Protein AF-A0A357N8X1-F1 (afdb_monomer)

Solvent-accessible surface area (backbone atoms only — not comparable to full-atom values): 15605 Å² total; per-residue (Å²): 108,71,66,58,54,50,53,52,51,52,49,53,53,42,61,72,31,72,67,38,50,55,48,50,53,52,51,50,53,50,50,50,51,50,50,52,50,51,51,50,52,54,53,52,53,48,52,56,53,44,34,49,42,60,16,11,20,14,35,25,31,25,38,79,82,61,52,71,33,72,28,70,57,27,82,39,66,67,55,9,43,36,54,10,45,69,71,43,74,68,40,24,39,65,37,33,41,34,16,39,29,12,40,10,45,9,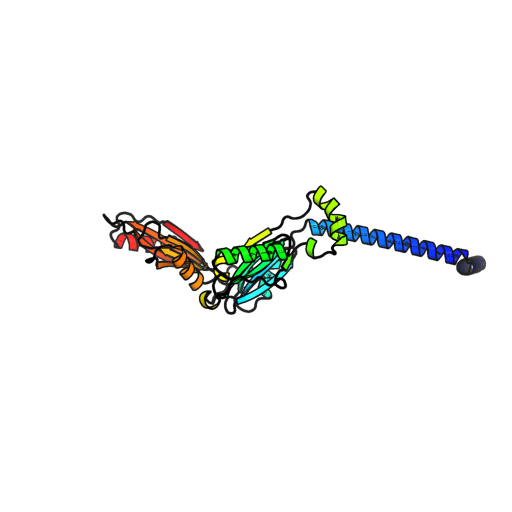38,30,81,74,55,14,40,27,73,17,54,25,93,36,54,67,47,1,24,51,39,1,26,52,56,30,40,74,73,74,39,66,50,49,44,60,75,89,63,33,46,65,22,24,48,86,72,77,52,59,68,70,65,48,55,68,44,45,63,62,38,63,77,64,73,48,60,43,72,66,42,79,48,68,36,87,39,27,67,68,47,42,44,32,28,68,92,67,31,46,65,42,92,48,56,55,83,81,78,64,88,38,95,33,34,33,32,50,13,38,12,32,9,39,23,43,50,90,77,18,52,24,75,27,52,14,58,17,63,59,30,3,38,54,49,6,27,64,62,7,74,43,96,70,31,37,68,61,45,72,47,35,72,69,24,10,38,14,30,22,58,26,54,43,91,94,43,86,50,33,49,74,33,46,17,73,30,75,40,61,69,59,2,38,51,47,7,43,49,54,32,53,75,69,66,42,85,52,69,48,72,78,43,76,53,69,75

Nearest PDB structures (foldseek):
  8bsi-assembly1_LT  TM=4.098E-01  e=1.277E-01  Giardia duodenalis
  8v87-assembly1_S  TM=3.970E-01  e=1.353E-01  Saccharomyces cerevisiae BY4741
  7oyb-assembly1_S1  TM=4.013E-01  e=5.446E-01  Danio rerio
  6uz7-assembly1_AS  TM=3.859E-01  e=5.446E-01  Kluyveromyces lactis
  9cai-assembly1_CS  TM=3.450E-01  e=6.115E-01  Caenorhabditis elegans

Radius of gyration: 31.4 Å; Cα contacts (8 Å, |Δi|>4): 699; chains: 1; bounding box: 66×48×115 Å

pLDDT: mean 84.1, std 12.81, range [47.03, 97.44]

Structure (mmCIF, N/CA/C/O backbone):
data_AF-A0A357N8X1-F1
#
_entry.id   AF-A0A357N8X1-F1
#
loop_
_atom_site.group_PDB
_atom_site.id
_atom_site.type_symbol
_atom_site.label_atom_id
_atom_site.label_alt_id
_atom_site.label_comp_id
_atom_site.label_asym_id
_atom_site.label_entity_id
_atom_site.label_seq_id
_atom_site.pdbx_PDB_ins_code
_atom_site.Cartn_x
_atom_site.Cartn_y
_atom_site.Cartn_z
_atom_site.occupancy
_atom_site.B_iso_or_equiv
_atom_site.auth_seq_id
_atom_site.auth_comp_id
_atom_site.auth_asym_id
_atom_site.auth_atom_id
_atom_site.pdbx_PDB_model_num
ATOM 1 N N . MET A 1 1 ? 30.046 27.691 -71.589 1.00 57.91 1 MET A N 1
ATOM 2 C CA . MET A 1 1 ? 29.809 26.503 -72.446 1.00 57.91 1 MET A CA 1
ATOM 3 C C . MET A 1 1 ? 31.046 25.619 -72.613 1.00 57.91 1 MET A C 1
ATOM 5 O O . MET A 1 1 ? 30.981 24.488 -72.160 1.00 57.91 1 MET A O 1
ATOM 9 N N . GLN A 1 2 ? 32.167 26.064 -73.207 1.00 61.16 2 GLN A N 1
ATOM 10 C CA . GLN A 1 2 ? 33.353 25.186 -73.366 1.00 61.16 2 GLN A CA 1
ATOM 11 C C . GLN A 1 2 ? 34.081 24.863 -72.046 1.00 61.16 2 GLN A C 1
ATOM 13 O O . GLN A 1 2 ? 34.456 23.713 -71.835 1.00 61.16 2 GLN A O 1
ATOM 18 N N . GLN A 1 3 ? 34.222 25.835 -71.137 1.00 60.28 3 GLN A N 1
ATOM 19 C CA . GLN A 1 3 ? 34.801 25.602 -69.803 1.00 60.28 3 GLN A CA 1
ATOM 20 C C . GLN A 1 3 ? 33.921 24.696 -68.933 1.00 60.28 3 GLN A C 1
ATOM 22 O O . GLN A 1 3 ? 34.437 23.813 -68.257 1.00 60.28 3 GLN A O 1
ATOM 27 N N . ASP A 1 4 ? 32.596 24.848 -69.002 1.00 60.69 4 ASP A N 1
ATOM 28 C CA . ASP A 1 4 ? 31.664 23.997 -68.250 1.00 60.69 4 ASP A CA 1
ATOM 29 C C . ASP A 1 4 ? 31.721 22.547 -68.737 1.00 60.69 4 ASP A C 1
ATOM 31 O O . ASP A 1 4 ? 31.786 21.623 -67.932 1.00 60.69 4 ASP A O 1
ATOM 35 N N . ALA A 1 5 ? 31.781 22.340 -70.057 1.00 66.75 5 ALA A N 1
ATOM 36 C CA . ALA A 1 5 ? 31.920 21.012 -70.642 1.00 66.75 5 ALA A CA 1
ATOM 37 C C . ALA A 1 5 ? 33.250 20.344 -70.250 1.00 66.75 5 ALA A C 1
ATOM 39 O O . ALA A 1 5 ? 33.265 19.154 -69.947 1.00 66.75 5 ALA A O 1
ATOM 40 N N . GLN A 1 6 ? 34.353 21.098 -70.199 1.00 71.38 6 GLN A N 1
ATOM 41 C CA . GLN A 1 6 ? 35.644 20.588 -69.724 1.00 71.38 6 GLN A CA 1
ATOM 42 C C . GLN A 1 6 ? 35.625 20.259 -68.228 1.00 71.38 6 GLN A C 1
ATOM 44 O O . GLN A 1 6 ? 36.123 19.208 -67.836 1.00 71.38 6 GLN A O 1
ATOM 49 N N . ASN A 1 7 ? 35.004 21.098 -67.398 1.00 67.81 7 ASN A N 1
ATOM 50 C CA . ASN A 1 7 ? 34.890 20.854 -65.959 1.00 67.81 7 ASN A CA 1
ATOM 51 C C . ASN A 1 7 ? 34.046 19.609 -65.653 1.00 67.81 7 ASN A C 1
ATOM 53 O O . ASN A 1 7 ? 34.427 18.804 -64.806 1.00 67.81 7 ASN A O 1
ATOM 57 N N . VAL A 1 8 ? 32.945 19.407 -66.384 1.00 68.44 8 VAL A N 1
ATOM 58 C CA . VAL A 1 8 ? 32.114 18.199 -66.267 1.00 68.44 8 VAL A CA 1
ATOM 59 C C . VAL A 1 8 ? 32.890 16.959 -66.710 1.00 68.44 8 VAL A C 1
ATOM 61 O O . VAL A 1 8 ? 32.870 15.948 -66.013 1.00 68.44 8 VAL A O 1
ATOM 64 N N . ASN A 1 9 ? 33.627 17.030 -67.821 1.00 72.94 9 ASN A N 1
ATOM 65 C CA . ASN A 1 9 ? 34.395 15.886 -68.317 1.00 72.94 9 ASN A CA 1
ATOM 66 C C . ASN A 1 9 ? 35.552 15.512 -67.369 1.00 72.94 9 ASN A C 1
ATOM 68 O O . ASN A 1 9 ? 35.777 14.334 -67.100 1.00 72.94 9 ASN A O 1
ATOM 72 N N . ASN A 1 10 ? 36.223 16.511 -66.785 1.00 72.69 10 ASN A N 1
ATOM 73 C CA . ASN A 1 10 ? 37.262 16.309 -65.772 1.00 72.69 10 ASN A CA 1
ATOM 74 C C . ASN A 1 10 ? 36.699 15.688 -64.485 1.00 72.69 10 ASN A C 1
ATOM 76 O O . ASN A 1 10 ? 37.334 14.816 -63.897 1.00 72.69 10 ASN A O 1
ATOM 80 N N . TYR A 1 11 ? 35.499 16.094 -64.060 1.00 64.19 11 TYR A N 1
ATOM 81 C CA . TYR A 1 11 ? 34.831 15.517 -62.893 1.00 64.19 11 TYR A CA 1
ATOM 82 C C . TYR A 1 11 ? 34.428 14.052 -63.121 1.00 64.19 11 TYR A C 1
ATOM 84 O O . TYR A 1 11 ? 34.661 13.206 -62.258 1.00 64.19 11 TYR A O 1
ATOM 92 N N . VAL A 1 12 ? 33.889 13.728 -64.302 1.00 68.00 12 VAL A N 1
ATOM 93 C CA . VAL A 1 12 ? 33.527 12.350 -64.678 1.00 68.00 12 VAL A CA 1
ATOM 94 C C . VAL A 1 12 ? 34.768 11.458 -64.777 1.00 68.00 12 VAL A C 1
ATOM 96 O O . VAL A 1 12 ? 34.762 10.344 -64.257 1.00 68.00 12 VAL A O 1
ATOM 99 N N . GLN A 1 13 ? 35.858 11.948 -65.378 1.00 70.12 13 GLN A N 1
ATOM 100 C CA . GLN A 1 13 ? 37.125 11.210 -65.425 1.00 70.12 13 GLN A CA 1
ATOM 101 C C . GLN A 1 13 ? 37.745 11.021 -64.040 1.00 70.12 13 GLN A C 1
ATOM 103 O O . GLN A 1 13 ? 38.283 9.952 -63.755 1.00 70.12 13 GLN A O 1
ATOM 108 N N . TRP A 1 14 ? 37.644 12.025 -63.166 1.00 69.06 14 TRP A N 1
ATOM 109 C CA . TRP A 1 14 ? 38.082 11.891 -61.784 1.00 69.06 14 TRP A CA 1
ATOM 110 C C . TRP A 1 14 ? 37.278 10.805 -61.068 1.00 69.06 14 TRP A C 1
ATOM 112 O O . TRP A 1 14 ? 37.895 9.881 -60.552 1.00 69.06 14 TRP A O 1
ATOM 122 N N . GLN A 1 15 ? 35.940 10.821 -61.127 1.00 60.25 15 GLN A N 1
ATOM 123 C CA . GLN A 1 15 ? 35.089 9.791 -60.508 1.00 60.25 15 GLN A CA 1
ATOM 124 C C . GLN A 1 15 ? 35.379 8.365 -61.006 1.00 60.25 15 GLN A C 1
ATOM 126 O O . GLN A 1 15 ? 35.284 7.417 -60.232 1.00 60.25 15 GLN A O 1
ATOM 131 N N . GLN A 1 16 ? 35.743 8.205 -62.282 1.00 64.56 16 GLN A N 1
ATOM 132 C CA . GLN A 1 16 ? 36.104 6.909 -62.872 1.00 64.56 16 GLN A CA 1
ATOM 133 C C . GLN A 1 16 ? 37.547 6.472 -62.566 1.00 64.56 16 GLN A C 1
ATOM 135 O O . GLN A 1 16 ? 37.928 5.340 -62.871 1.00 64.56 16 GLN A O 1
ATOM 140 N N . SER A 1 17 ? 38.368 7.344 -61.974 1.00 67.00 17 SER A N 1
ATOM 141 C CA . SER A 1 17 ? 39.743 7.016 -61.600 1.00 67.00 17 SER A CA 1
ATOM 142 C C . SER A 1 17 ? 39.791 6.140 -60.342 1.00 67.00 17 SER A C 1
ATOM 144 O O . SER A 1 17 ? 39.007 6.311 -59.406 1.00 67.00 17 SER A O 1
ATOM 146 N N . GLN A 1 18 ? 40.774 5.232 -60.268 1.00 57.94 18 GLN A N 1
ATOM 147 C CA . GLN A 1 18 ? 41.005 4.424 -59.061 1.00 57.94 18 GLN A CA 1
ATOM 148 C C . GLN A 1 18 ? 41.228 5.296 -57.813 1.00 57.94 18 GLN A C 1
ATOM 150 O O . GLN A 1 18 ? 40.794 4.919 -56.728 1.00 57.94 18 GLN A O 1
ATOM 155 N N . GLN A 1 19 ? 41.822 6.485 -57.975 1.00 60.41 19 GLN A N 1
ATOM 156 C CA . GLN A 1 19 ? 42.058 7.434 -56.885 1.00 60.41 19 GLN A CA 1
ATOM 157 C C . GLN A 1 19 ? 40.758 7.983 -56.286 1.00 60.41 19 GLN A C 1
ATOM 159 O O . GLN A 1 19 ? 40.657 8.068 -55.064 1.00 60.41 19 GLN A O 1
ATOM 164 N N . ALA A 1 20 ? 39.751 8.306 -57.106 1.00 55.53 20 ALA A N 1
ATOM 165 C CA . ALA A 1 20 ? 38.454 8.742 -56.592 1.00 55.53 20 ALA A CA 1
ATOM 166 C C . ALA A 1 20 ? 37.700 7.602 -55.913 1.00 55.53 20 ALA A C 1
ATOM 168 O O . ALA A 1 20 ? 37.117 7.829 -54.862 1.00 55.53 20 ALA A O 1
ATOM 169 N N . SER A 1 21 ? 37.767 6.374 -56.443 1.00 54.44 21 SER A N 1
ATOM 170 C CA . SER A 1 21 ? 37.153 5.225 -55.769 1.00 54.44 21 SER A CA 1
ATOM 171 C C . SER A 1 21 ? 37.751 5.008 -54.375 1.00 54.44 21 SER A C 1
ATOM 173 O O . SER A 1 21 ? 37.011 4.974 -53.399 1.00 54.44 21 SER A O 1
ATOM 175 N N . SER A 1 22 ? 39.085 4.989 -54.238 1.00 59.25 22 SER A N 1
ATOM 176 C CA . SER A 1 22 ? 39.735 4.863 -52.930 1.00 59.25 22 SER A CA 1
ATOM 177 C C . SER A 1 22 ? 39.443 6.047 -52.010 1.00 59.25 22 SER A C 1
ATOM 179 O O . SER A 1 22 ? 39.220 5.837 -50.826 1.00 59.25 22 SER A O 1
ATOM 181 N N . TYR A 1 23 ? 39.417 7.272 -52.546 1.00 60.81 23 TYR A N 1
ATOM 182 C CA . TYR A 1 23 ? 39.170 8.485 -51.766 1.00 60.81 23 TYR A CA 1
ATOM 183 C C . TYR A 1 23 ? 37.728 8.543 -51.242 1.00 60.81 23 TYR A C 1
ATOM 185 O O . TYR A 1 23 ? 37.520 8.804 -50.060 1.00 60.81 23 TYR A O 1
ATOM 193 N N . VAL A 1 24 ? 36.740 8.230 -52.089 1.00 58.78 24 VAL A N 1
ATOM 194 C CA . VAL A 1 24 ? 35.321 8.164 -51.709 1.00 58.78 24 VAL A CA 1
ATOM 195 C C . 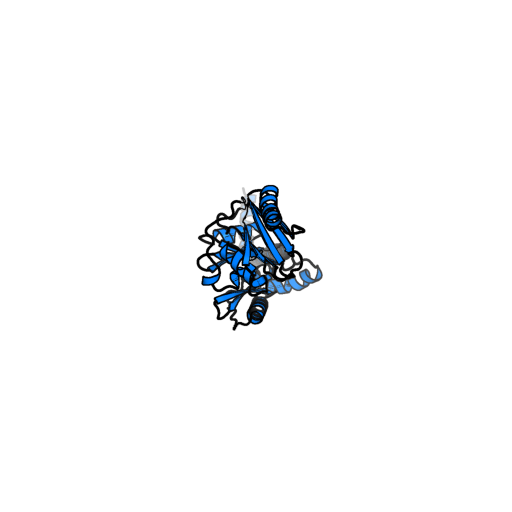VAL A 1 24 ? 35.096 7.073 -50.667 1.00 58.78 24 VAL A C 1
ATOM 197 O O . VAL A 1 24 ? 34.496 7.372 -49.644 1.00 58.78 24 VAL A O 1
ATOM 200 N N . TYR A 1 25 ? 35.651 5.867 -50.843 1.00 58.25 25 TYR A N 1
ATOM 201 C CA . TYR A 1 25 ? 35.556 4.820 -49.817 1.00 58.25 25 TYR A CA 1
ATOM 202 C C . TYR A 1 25 ? 36.190 5.252 -48.483 1.00 58.25 25 TYR A C 1
ATOM 204 O O . TYR A 1 25 ? 35.595 5.039 -47.431 1.00 58.25 25 TYR A O 1
ATOM 212 N N . THR A 1 26 ? 37.352 5.919 -48.498 1.00 67.56 26 THR A N 1
ATOM 213 C CA . THR A 1 26 ? 37.990 6.398 -47.257 1.00 67.56 26 THR A CA 1
ATOM 214 C C . THR A 1 26 ? 37.233 7.540 -46.576 1.00 67.56 26 THR A C 1
ATOM 216 O O . THR A 1 26 ? 37.190 7.587 -45.349 1.00 67.56 26 THR A O 1
ATOM 219 N N . GLU A 1 27 ? 36.636 8.456 -47.342 1.00 67.12 27 GLU A N 1
ATOM 220 C CA . GLU A 1 27 ? 35.807 9.544 -46.808 1.00 67.12 27 GLU A CA 1
ATOM 221 C C . GLU A 1 27 ? 34.466 9.007 -46.289 1.00 67.12 27 GLU A C 1
ATOM 223 O O . GLU A 1 27 ? 34.022 9.415 -45.220 1.00 67.12 27 GLU A O 1
ATOM 228 N N . GLU A 1 28 ? 33.842 8.048 -46.979 1.00 61.91 28 GLU A N 1
ATOM 229 C CA . GLU A 1 28 ? 32.630 7.367 -46.509 1.00 61.91 28 GLU A CA 1
ATOM 230 C C . GLU A 1 28 ? 32.884 6.594 -45.212 1.00 61.91 28 GLU A C 1
ATOM 232 O O . GLU A 1 28 ? 32.111 6.744 -44.266 1.00 61.91 28 GLU A O 1
ATOM 237 N N . ASP A 1 29 ? 33.990 5.850 -45.115 1.00 66.38 29 ASP A N 1
ATOM 238 C CA . ASP A 1 29 ? 34.388 5.158 -43.884 1.00 66.38 29 ASP A CA 1
ATOM 239 C C . ASP A 1 29 ? 34.695 6.150 -42.751 1.00 66.38 29 ASP A C 1
ATOM 241 O O . ASP A 1 29 ? 34.275 5.944 -41.609 1.00 66.38 29 ASP A O 1
ATOM 245 N N . TYR A 1 30 ? 35.370 7.267 -43.049 1.00 71.12 30 TYR A N 1
ATOM 246 C CA . TYR A 1 30 ? 35.643 8.323 -42.072 1.00 71.12 30 TYR A CA 1
ATOM 247 C C . TYR A 1 30 ? 34.358 8.999 -41.575 1.00 71.12 30 TYR A C 1
ATOM 249 O O . TYR A 1 30 ? 34.183 9.193 -40.369 1.00 71.12 30 TYR A O 1
ATOM 257 N N . ILE A 1 31 ? 33.434 9.335 -42.479 1.00 70.44 31 ILE A N 1
ATOM 258 C CA . ILE A 1 31 ? 32.131 9.920 -42.145 1.00 70.44 31 ILE A CA 1
ATOM 259 C C . ILE A 1 31 ? 31.290 8.912 -41.356 1.00 70.44 31 ILE A C 1
ATOM 261 O O . ILE A 1 31 ? 30.698 9.288 -40.344 1.00 70.44 31 ILE A O 1
ATOM 265 N N . ALA A 1 32 ? 31.268 7.637 -41.750 1.00 63.56 32 ALA A N 1
ATOM 266 C CA . ALA A 1 32 ? 30.565 6.578 -41.031 1.00 63.56 32 ALA A CA 1
ATOM 267 C C . ALA A 1 32 ? 31.114 6.397 -39.607 1.00 63.56 32 ALA A C 1
ATOM 269 O O . ALA A 1 32 ? 30.340 6.312 -38.652 1.00 63.56 32 ALA A O 1
ATOM 270 N N . ASP A 1 33 ? 32.436 6.423 -39.439 1.00 72.38 33 ASP A N 1
ATOM 271 C CA . ASP A 1 33 ? 33.115 6.358 -38.145 1.00 72.38 33 ASP A CA 1
ATOM 272 C C . ASP A 1 33 ? 32.846 7.615 -37.286 1.00 72.38 33 ASP A C 1
ATOM 274 O O . ASP A 1 33 ? 32.568 7.517 -36.087 1.00 72.38 33 ASP A O 1
ATOM 278 N N . GLN A 1 34 ? 32.805 8.812 -37.885 1.00 71.94 34 GLN A N 1
ATOM 279 C CA . GLN A 1 34 ? 32.381 10.042 -37.198 1.00 71.94 34 GLN A CA 1
ATOM 280 C C . GLN A 1 34 ? 30.907 10.002 -36.770 1.00 71.94 34 GLN A C 1
ATOM 282 O O . GLN A 1 34 ? 30.582 10.366 -35.637 1.00 71.94 34 GLN A O 1
ATOM 287 N N . ILE A 1 35 ? 30.006 9.533 -37.636 1.00 69.19 35 ILE A N 1
ATOM 288 C CA . ILE A 1 35 ? 28.586 9.346 -37.313 1.00 69.19 35 ILE A CA 1
ATOM 289 C C . ILE A 1 35 ? 28.446 8.334 -36.172 1.00 69.19 35 ILE A C 1
ATOM 291 O O . ILE A 1 35 ? 27.746 8.611 -35.197 1.00 69.19 35 ILE A O 1
ATOM 295 N N . ALA A 1 36 ? 29.158 7.206 -36.228 1.00 68.38 36 ALA A N 1
ATOM 296 C CA . ALA A 1 36 ? 29.157 6.194 -35.175 1.00 68.38 36 ALA A CA 1
ATOM 297 C C . ALA A 1 36 ? 29.653 6.758 -33.832 1.00 68.38 36 ALA A C 1
ATOM 299 O O . ALA A 1 36 ? 29.016 6.539 -32.795 1.00 68.38 36 ALA A O 1
ATOM 300 N N . ARG A 1 37 ? 30.733 7.553 -33.838 1.00 75.56 37 ARG A N 1
ATOM 301 C CA . ARG A 1 37 ? 31.220 8.274 -32.650 1.00 75.56 37 ARG A CA 1
ATOM 302 C C . ARG A 1 37 ? 30.187 9.255 -32.104 1.00 75.56 37 ARG A C 1
ATOM 304 O O . ARG A 1 37 ? 29.930 9.249 -30.901 1.00 75.56 37 ARG A O 1
ATOM 311 N N . ASN A 1 38 ? 29.563 10.061 -32.957 1.00 74.12 38 ASN A N 1
ATOM 312 C CA . ASN A 1 38 ? 28.557 11.040 -32.541 1.00 74.12 38 ASN A CA 1
ATOM 313 C C . ASN A 1 38 ? 27.310 10.366 -31.954 1.00 74.12 38 ASN A C 1
ATOM 315 O O . ASN A 1 38 ? 26.813 10.796 -30.910 1.00 74.12 38 ASN A O 1
ATOM 319 N N . ILE A 1 39 ? 26.856 9.262 -32.553 1.00 74.50 39 ILE A N 1
ATOM 320 C CA . ILE A 1 39 ? 25.778 8.427 -32.008 1.00 74.50 39 ILE A CA 1
ATOM 321 C C . ILE A 1 39 ? 26.179 7.869 -30.638 1.00 74.50 39 ILE A C 1
ATOM 323 O O . ILE A 1 39 ? 25.387 7.930 -29.697 1.00 74.50 39 ILE A O 1
ATOM 327 N N . ALA A 1 40 ? 27.410 7.372 -30.480 1.00 73.06 40 ALA A N 1
ATOM 328 C CA . ALA A 1 40 ? 27.901 6.877 -29.196 1.00 73.06 40 ALA A CA 1
ATOM 329 C C . ALA A 1 40 ? 27.960 7.987 -28.130 1.00 73.06 40 ALA A C 1
ATOM 331 O O . ALA A 1 40 ? 27.548 7.764 -26.991 1.00 73.06 40 ALA A O 1
ATOM 332 N N . VAL A 1 41 ? 28.406 9.197 -28.482 1.00 76.69 41 VAL A N 1
ATOM 333 C CA . VAL A 1 41 ? 28.428 10.362 -27.580 1.00 76.69 41 VAL A CA 1
ATOM 334 C C . VAL A 1 41 ? 27.013 10.771 -27.168 1.00 76.69 41 VAL A C 1
ATOM 336 O O . VAL A 1 41 ? 26.759 10.936 -25.973 1.00 76.69 41 VAL A O 1
ATOM 339 N N . ALA A 1 42 ? 26.080 10.877 -28.116 1.00 75.25 42 ALA A N 1
ATOM 340 C CA . ALA A 1 42 ? 24.683 11.202 -27.834 1.00 75.25 42 ALA A CA 1
ATOM 341 C C . ALA A 1 42 ? 24.029 10.139 -26.935 1.00 75.25 42 ALA A C 1
ATOM 343 O O . ALA A 1 42 ? 23.394 10.468 -25.931 1.00 75.25 42 ALA A O 1
ATOM 344 N N . ARG A 1 43 ? 24.267 8.856 -27.227 1.00 74.25 43 ARG A N 1
ATOM 345 C CA . ARG A 1 43 ? 23.789 7.728 -26.418 1.00 74.25 43 ARG A CA 1
ATOM 346 C C . ARG A 1 43 ? 24.370 7.741 -25.005 1.00 74.25 43 ARG A C 1
ATOM 348 O O . ARG A 1 43 ? 23.647 7.496 -24.042 1.00 74.25 43 ARG A O 1
ATOM 355 N N . ASN A 1 44 ? 25.647 8.087 -24.860 1.00 72.62 44 ASN A N 1
ATOM 356 C CA . ASN A 1 44 ? 26.296 8.250 -23.560 1.00 72.62 44 ASN A CA 1
ATOM 357 C C . ASN A 1 44 ? 25.740 9.449 -22.778 1.00 72.62 44 ASN A C 1
ATOM 359 O O . ASN A 1 44 ? 25.579 9.372 -21.560 1.00 72.62 44 ASN A O 1
ATOM 363 N N . ALA A 1 45 ? 25.430 10.559 -23.452 1.00 76.62 45 ALA A N 1
ATOM 364 C CA . ALA A 1 45 ? 24.798 11.711 -22.819 1.00 76.62 45 ALA A CA 1
ATOM 365 C C . ALA A 1 45 ? 23.391 11.366 -22.309 1.00 76.62 45 ALA A C 1
ATOM 367 O O . ALA A 1 45 ? 23.046 11.744 -21.188 1.00 76.62 45 ALA A O 1
ATOM 368 N N . GLN A 1 46 ? 22.621 10.601 -23.087 1.00 78.25 46 GLN A N 1
ATOM 369 C CA . GLN A 1 46 ? 21.301 10.117 -22.692 1.00 78.25 46 GLN A CA 1
ATOM 370 C C . GLN A 1 46 ? 21.381 9.181 -21.480 1.00 78.25 46 GLN A C 1
ATOM 372 O O . GLN A 1 46 ? 20.747 9.445 -20.464 1.00 78.25 46 GLN A O 1
ATOM 377 N N . LEU A 1 47 ? 22.275 8.187 -21.517 1.00 76.12 47 LEU A N 1
ATOM 378 C CA . LEU A 1 47 ? 22.556 7.292 -20.387 1.00 76.12 47 LEU A CA 1
ATOM 379 C C . LEU A 1 47 ? 22.846 8.050 -19.083 1.00 76.12 47 LEU A C 1
ATOM 381 O O . LEU A 1 47 ? 22.371 7.667 -18.018 1.00 76.12 47 LEU A O 1
ATOM 385 N N . ARG A 1 48 ? 23.616 9.143 -19.148 1.00 75.75 48 ARG A N 1
ATOM 386 C CA . ARG A 1 48 ? 23.931 9.974 -17.973 1.00 75.75 48 ARG A CA 1
ATOM 387 C C . ARG A 1 48 ? 22.731 10.757 -17.447 1.00 75.75 48 ARG A C 1
ATOM 389 O O . ARG A 1 48 ? 22.681 11.014 -16.246 1.00 75.75 48 ARG A O 1
ATOM 396 N N . LYS A 1 49 ? 21.816 11.186 -18.321 1.00 80.94 49 LYS A N 1
ATOM 397 C CA . LYS A 1 49 ? 20.560 11.830 -17.910 1.00 80.94 49 LYS A CA 1
ATOM 398 C C . LYS A 1 49 ? 19.657 10.807 -17.232 1.00 80.94 49 LYS A C 1
ATOM 400 O O . LYS A 1 49 ? 19.218 11.037 -16.110 1.00 80.94 49 LYS A O 1
ATOM 405 N N . ASP A 1 50 ? 19.500 9.649 -17.859 1.00 82.38 50 ASP A N 1
ATOM 406 C CA . ASP A 1 50 ? 18.628 8.584 -17.375 1.00 82.38 50 ASP A CA 1
ATOM 407 C C . ASP A 1 50 ? 19.146 7.972 -16.072 1.00 82.38 50 ASP A C 1
ATOM 409 O O . ASP A 1 50 ? 18.352 7.595 -15.217 1.00 82.38 50 ASP A O 1
ATOM 413 N N . ALA A 1 51 ? 20.466 7.948 -15.864 1.00 79.19 51 ALA A N 1
ATOM 414 C CA . ALA A 1 51 ? 21.067 7.485 -14.616 1.00 79.19 51 ALA A CA 1
ATOM 415 C C . ALA A 1 51 ? 20.745 8.353 -13.391 1.00 79.19 51 ALA A C 1
ATOM 417 O O . ALA A 1 51 ? 20.732 7.842 -12.272 1.00 79.19 51 ALA A O 1
ATOM 418 N N . LYS A 1 52 ? 20.490 9.649 -13.597 1.00 82.12 52 LYS A N 1
ATOM 419 C CA . LYS A 1 52 ? 20.158 10.614 -12.536 1.00 82.12 52 LYS A CA 1
ATOM 420 C C . LYS A 1 52 ? 18.662 10.744 -12.280 1.00 82.12 52 LYS A C 1
ATOM 422 O O . LYS A 1 52 ? 18.272 11.460 -11.364 1.00 82.12 52 LYS A O 1
ATOM 427 N N . ARG A 1 53 ? 17.839 10.149 -13.138 1.00 85.06 53 ARG A N 1
ATOM 428 C CA . ARG A 1 53 ? 16.389 10.281 -13.089 1.00 85.06 53 ARG A CA 1
ATOM 429 C C . ARG A 1 53 ? 15.797 9.217 -12.170 1.00 85.06 53 ARG A C 1
ATOM 431 O O . ARG A 1 53 ? 16.246 8.072 -12.169 1.00 85.06 53 ARG A O 1
ATOM 438 N N . ASP A 1 54 ? 14.763 9.602 -11.432 1.00 89.44 54 ASP A N 1
ATOM 439 C CA . ASP A 1 54 ? 13.890 8.653 -10.753 1.00 89.44 54 ASP A CA 1
ATOM 440 C C . ASP A 1 54 ? 12.940 8.034 -11.779 1.00 89.44 54 ASP A C 1
ATOM 442 O O . ASP A 1 54 ? 12.050 8.699 -12.299 1.00 89.44 54 ASP A O 1
ATOM 446 N N . TRP A 1 55 ? 13.167 6.762 -12.100 1.00 91.56 55 TRP A N 1
ATOM 447 C CA . TRP A 1 55 ? 12.260 5.990 -12.942 1.00 91.56 55 TRP A CA 1
ATOM 448 C C . TRP A 1 55 ? 11.247 5.296 -12.054 1.00 91.56 55 TRP A C 1
ATOM 450 O O . TRP A 1 55 ? 11.587 4.340 -11.354 1.00 91.56 55 TRP A O 1
ATOM 460 N N . TRP A 1 56 ? 10.019 5.788 -12.072 1.00 94.50 56 TRP A N 1
ATOM 461 C CA . TRP A 1 56 ? 8.976 5.350 -11.165 1.00 94.50 56 TRP A CA 1
ATOM 462 C C . TRP A 1 56 ? 8.222 4.141 -11.703 1.00 94.50 56 TRP A C 1
ATOM 464 O O . TRP A 1 56 ? 8.009 3.975 -12.902 1.00 94.50 56 TRP A O 1
ATOM 474 N N . GLY A 1 57 ? 7.818 3.278 -10.786 1.00 95.06 57 GLY A N 1
ATOM 475 C CA . GLY A 1 57 ? 6.869 2.206 -11.008 1.00 95.06 57 GLY A CA 1
ATOM 476 C C . GLY A 1 57 ? 5.852 2.173 -9.880 1.00 95.06 57 GLY A C 1
ATOM 477 O O . GLY A 1 57 ? 6.101 2.680 -8.782 1.00 95.06 57 GLY A O 1
ATOM 478 N N . SER A 1 58 ? 4.696 1.584 -10.154 1.00 95.81 58 SER A N 1
ATOM 479 C CA . SER A 1 58 ? 3.636 1.404 -9.168 1.00 95.81 58 SER A CA 1
ATOM 480 C C . SER A 1 58 ? 3.003 0.032 -9.315 1.00 95.81 58 SER A C 1
ATOM 482 O O . SER A 1 58 ? 2.838 -0.459 -10.431 1.00 95.81 58 SER A O 1
ATOM 484 N N . LEU A 1 59 ? 2.675 -0.579 -8.178 1.00 95.81 59 LEU A N 1
ATOM 485 C CA . LEU A 1 59 ? 1.908 -1.814 -8.089 1.00 95.81 59 LEU A CA 1
ATOM 486 C C . LEU A 1 59 ? 0.578 -1.513 -7.407 1.00 95.81 59 LEU A C 1
ATOM 488 O O . LEU A 1 59 ? 0.553 -0.945 -6.312 1.00 95.81 59 LEU A O 1
ATOM 492 N N . VAL A 1 60 ? -0.512 -1.934 -8.038 1.00 94.50 60 VAL A N 1
ATOM 493 C CA . VAL A 1 60 ? -1.880 -1.812 -7.523 1.00 94.50 60 VAL A CA 1
ATOM 494 C C . VAL A 1 60 ? -2.529 -3.192 -7.486 1.00 94.50 60 VAL A C 1
ATOM 496 O O . VAL A 1 60 ? -2.181 -4.058 -8.287 1.00 94.50 60 VAL A O 1
ATOM 499 N N . VAL A 1 61 ? -3.462 -3.406 -6.562 1.00 93.62 61 VAL A N 1
ATOM 500 C CA . VAL A 1 61 ? -4.210 -4.665 -6.412 1.00 93.62 61 VAL A CA 1
ATOM 501 C C . VAL A 1 61 ? -5.703 -4.375 -6.502 1.00 93.62 61 VAL A C 1
ATOM 503 O O . VAL A 1 61 ? -6.193 -3.449 -5.857 1.00 93.62 61 VAL A O 1
ATOM 506 N N . ASN A 1 62 ? -6.429 -5.167 -7.280 1.00 92.31 62 ASN A N 1
ATOM 507 C CA . ASN A 1 62 ? -7.883 -5.185 -7.294 1.00 92.31 62 ASN A CA 1
ATOM 508 C C . ASN A 1 62 ? -8.405 -5.773 -5.970 1.00 92.31 62 ASN A C 1
ATOM 510 O O . ASN A 1 62 ? -7.938 -6.811 -5.497 1.00 92.31 62 ASN A O 1
ATOM 514 N N . THR A 1 63 ? -9.363 -5.085 -5.352 1.00 90.56 63 THR A N 1
ATOM 515 C CA . THR A 1 63 ? -9.871 -5.447 -4.018 1.00 90.56 63 THR A CA 1
ATOM 516 C C . THR A 1 63 ? -10.858 -6.616 -4.012 1.00 90.56 63 THR A C 1
ATOM 518 O O . THR A 1 63 ? -11.098 -7.188 -2.957 1.00 90.56 63 THR A O 1
ATOM 521 N N . GLU A 1 64 ? -11.415 -6.982 -5.162 1.00 87.44 64 GLU A N 1
ATOM 522 C CA . GLU A 1 64 ? -12.397 -8.052 -5.336 1.00 87.44 64 GLU A CA 1
ATOM 523 C C . GLU A 1 64 ? -11.732 -9.396 -5.658 1.00 87.44 64 GLU A C 1
ATOM 525 O O . GLU A 1 64 ? -11.968 -10.383 -4.964 1.00 87.44 64 GLU A O 1
ATOM 530 N N . ASP A 1 65 ? -10.879 -9.439 -6.685 1.00 89.19 65 ASP A N 1
ATOM 531 C CA . ASP A 1 65 ? -10.280 -10.686 -7.184 1.00 89.19 65 ASP A CA 1
ATOM 532 C C . ASP A 1 65 ? -8.800 -10.864 -6.804 1.00 89.19 65 ASP A C 1
ATOM 534 O O . ASP A 1 65 ? -8.216 -11.928 -7.019 1.00 89.19 65 ASP A O 1
ATOM 538 N N . GLY A 1 66 ? -8.177 -9.836 -6.219 1.00 88.06 66 GLY A N 1
ATOM 539 C CA . GLY A 1 66 ? -6.774 -9.864 -5.814 1.00 88.06 66 GLY A CA 1
ATOM 540 C C . GLY A 1 66 ? -5.774 -9.846 -6.971 1.00 88.06 66 GLY A C 1
ATOM 541 O O . GLY A 1 66 ? -4.573 -9.992 -6.716 1.00 88.06 66 GLY A O 1
ATOM 542 N N . SER A 1 67 ? -6.232 -9.665 -8.213 1.00 91.12 67 SER A N 1
ATOM 543 C CA . SER A 1 67 ? -5.358 -9.431 -9.359 1.00 91.12 67 SER A CA 1
ATOM 544 C C . SER A 1 67 ? -4.543 -8.161 -9.134 1.00 91.12 67 SER A C 1
ATOM 546 O O . SER A 1 67 ? -4.981 -7.217 -8.475 1.00 91.12 67 SER A O 1
ATOM 548 N N . TRP A 1 68 ? -3.313 -8.138 -9.633 1.00 91.69 68 TRP A N 1
ATOM 549 C CA . TRP A 1 68 ? -2.424 -7.001 -9.453 1.00 91.69 68 TRP A CA 1
ATOM 550 C C . TRP A 1 68 ? -1.863 -6.541 -10.783 1.00 91.69 68 TRP A C 1
ATOM 552 O O . TRP A 1 68 ? -1.630 -7.327 -11.702 1.00 91.69 68 TRP A O 1
ATOM 562 N N . HIS A 1 69 ? -1.654 -5.236 -10.870 1.00 92.44 69 HIS A N 1
ATOM 563 C CA . HIS A 1 69 ? -1.192 -4.562 -12.066 1.00 92.44 69 HIS A CA 1
ATOM 564 C C . HIS A 1 69 ? 0.032 -3.742 -11.709 1.00 92.44 69 HIS A C 1
ATOM 566 O O . HIS A 1 69 ? 0.067 -3.072 -10.674 1.00 92.44 69 HIS A O 1
ATOM 572 N N . VAL A 1 70 ? 1.041 -3.807 -12.570 1.00 92.88 70 VAL A N 1
ATOM 573 C CA . VAL A 1 70 ? 2.266 -3.038 -12.407 1.00 92.88 70 VAL A CA 1
ATOM 574 C C . VAL A 1 70 ? 2.468 -2.162 -13.629 1.00 92.88 70 VAL A C 1
ATOM 576 O O . VAL A 1 70 ? 2.305 -2.616 -14.762 1.00 92.88 70 VAL A O 1
ATOM 579 N N . HIS A 1 71 ? 2.847 -0.915 -13.394 1.00 93.12 71 HIS A N 1
ATOM 580 C CA . HIS A 1 71 ? 3.342 -0.025 -14.435 1.00 93.12 71 HIS A CA 1
ATOM 581 C C . HIS A 1 71 ? 4.751 0.428 -14.067 1.00 93.12 71 HIS A C 1
ATOM 583 O O . HIS A 1 71 ? 5.055 0.597 -12.885 1.00 93.12 71 HIS A O 1
ATOM 589 N N . LEU A 1 72 ? 5.638 0.544 -15.055 1.00 92.44 72 LEU A N 1
ATOM 590 C CA . LEU A 1 72 ? 7.079 0.682 -14.841 1.00 92.44 72 LEU A CA 1
ATOM 591 C C . LEU A 1 72 ? 7.667 1.785 -15.718 1.00 92.44 72 LEU A C 1
ATOM 593 O O . LEU A 1 72 ? 7.315 1.902 -16.887 1.00 92.44 72 LEU A O 1
ATOM 597 N N . ASN A 1 73 ? 8.690 2.450 -15.183 1.00 88.06 73 ASN A N 1
ATOM 598 C CA . ASN A 1 73 ? 9.546 3.417 -15.871 1.00 88.06 73 ASN A CA 1
ATOM 599 C C . ASN A 1 73 ? 8.829 4.687 -16.351 1.00 88.06 73 ASN A C 1
ATOM 601 O O . ASN A 1 73 ? 9.183 5.226 -17.398 1.00 88.06 73 ASN A O 1
ATOM 605 N N . ASP A 1 74 ? 7.893 5.199 -15.558 1.00 90.38 74 ASP A N 1
ATOM 606 C CA . ASP A 1 74 ? 7.381 6.554 -15.760 1.00 90.38 74 ASP A CA 1
ATOM 607 C C . ASP A 1 74 ? 8.344 7.603 -15.194 1.00 90.38 74 ASP A C 1
ATOM 609 O O . ASP A 1 74 ? 9.143 7.338 -14.289 1.00 90.38 74 ASP A O 1
ATOM 613 N N . GLU A 1 75 ? 8.275 8.817 -15.742 1.00 88.06 75 GLU A N 1
ATOM 614 C CA . GLU A 1 75 ? 9.135 9.928 -15.320 1.00 88.06 75 GLU A CA 1
ATOM 615 C C . GLU A 1 75 ? 8.710 10.530 -13.976 1.00 88.06 75 GLU A C 1
ATOM 617 O O . GLU A 1 75 ? 9.534 11.127 -13.281 1.00 88.06 75 GLU A O 1
ATOM 622 N N . THR A 1 76 ? 7.439 10.371 -13.598 1.00 90.38 76 THR A N 1
ATOM 623 C CA . THR A 1 76 ? 6.894 10.881 -12.339 1.00 90.38 76 THR A CA 1
ATOM 624 C C . THR A 1 76 ? 6.194 9.777 -11.551 1.00 90.38 76 THR A C 1
ATOM 626 O O . THR A 1 76 ? 5.683 8.801 -12.106 1.00 90.38 76 THR A O 1
ATOM 629 N N . LYS A 1 77 ? 6.164 9.943 -10.226 1.00 92.25 77 LYS A N 1
ATOM 630 C CA . LYS A 1 77 ? 5.459 9.038 -9.311 1.00 92.25 77 LYS A CA 1
ATOM 631 C C . LYS A 1 77 ? 3.953 8.995 -9.596 1.00 92.25 77 LYS A C 1
ATOM 633 O O . LYS A 1 77 ? 3.357 7.920 -9.548 1.00 92.25 77 LYS A O 1
ATOM 638 N N . ASP A 1 78 ? 3.356 10.149 -9.887 1.00 90.81 78 ASP A N 1
ATOM 639 C CA . ASP A 1 78 ? 1.913 10.277 -10.098 1.00 90.81 78 ASP A CA 1
ATOM 640 C C . ASP A 1 78 ? 1.471 9.639 -11.418 1.00 90.81 78 ASP A C 1
ATOM 642 O O . ASP A 1 78 ? 0.414 9.005 -11.459 1.00 90.81 78 ASP A O 1
ATOM 646 N N . ASP A 1 79 ? 2.295 9.727 -12.468 1.00 91.44 79 ASP A N 1
ATOM 647 C CA . ASP A 1 79 ? 2.047 9.018 -13.726 1.00 91.44 79 ASP A CA 1
ATOM 648 C C . ASP A 1 79 ? 2.099 7.503 -13.511 1.00 91.44 79 ASP A C 1
ATOM 650 O O . ASP A 1 79 ? 1.156 6.809 -13.896 1.00 91.44 79 ASP A O 1
ATOM 654 N N . ALA A 1 80 ? 3.120 7.007 -12.794 1.00 92.25 80 ALA A N 1
ATOM 655 C CA . ALA A 1 80 ? 3.262 5.580 -12.486 1.00 92.25 80 ALA A CA 1
ATOM 656 C C . ALA A 1 80 ? 2.027 5.028 -11.775 1.00 92.25 80 ALA A C 1
ATOM 658 O O . ALA A 1 80 ? 1.494 3.980 -12.150 1.00 92.25 80 ALA A O 1
ATOM 659 N N . LEU A 1 81 ? 1.558 5.754 -10.759 1.00 92.00 81 LEU A N 1
ATOM 660 C CA . LEU A 1 81 ? 0.350 5.412 -10.022 1.00 92.00 81 LEU A CA 1
ATOM 661 C C . LEU A 1 81 ? -0.889 5.466 -10.922 1.00 92.00 81 LEU A C 1
ATOM 663 O O . LEU A 1 81 ? -1.660 4.511 -10.974 1.00 92.00 81 LEU A O 1
ATOM 667 N N . THR A 1 82 ? -1.079 6.564 -11.653 1.00 90.25 82 THR A N 1
ATOM 668 C CA . THR A 1 82 ? -2.252 6.773 -12.511 1.00 90.25 82 THR A CA 1
ATOM 669 C C . THR A 1 82 ? -2.344 5.708 -13.603 1.00 90.25 82 THR A C 1
ATOM 671 O O . THR A 1 82 ? -3.425 5.180 -13.864 1.00 90.25 82 THR A O 1
ATOM 674 N N . ASN A 1 83 ? -1.224 5.356 -14.231 1.00 91.75 83 ASN A N 1
ATOM 675 C CA . ASN A 1 83 ? -1.167 4.349 -15.285 1.00 91.75 83 ASN A CA 1
ATOM 676 C C . ASN A 1 83 ? -1.422 2.938 -14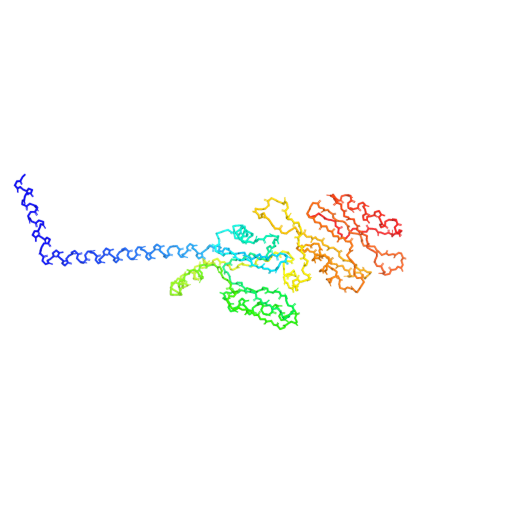.740 1.00 91.75 83 ASN A C 1
ATOM 678 O O . ASN A 1 83 ? -2.206 2.195 -15.335 1.00 91.75 83 ASN A O 1
ATOM 682 N N . ALA A 1 84 ? -0.859 2.591 -13.576 1.00 92.19 84 ALA A N 1
ATOM 683 C CA . ALA A 1 84 ? -1.157 1.322 -12.911 1.00 92.19 84 ALA A CA 1
ATOM 684 C C . ALA A 1 84 ? -2.647 1.213 -12.532 1.00 92.19 84 ALA A C 1
ATOM 686 O O . ALA A 1 84 ? -3.282 0.192 -12.797 1.00 92.19 84 ALA A O 1
ATOM 687 N N . MET A 1 85 ? -3.233 2.285 -11.989 1.00 90.75 85 MET A N 1
ATOM 688 C CA . MET A 1 85 ? -4.654 2.340 -11.629 1.00 90.75 85 MET A CA 1
ATOM 689 C C . MET A 1 85 ? -5.582 2.235 -12.848 1.00 90.75 85 MET A C 1
ATOM 691 O O . MET A 1 85 ? -6.576 1.516 -12.784 1.00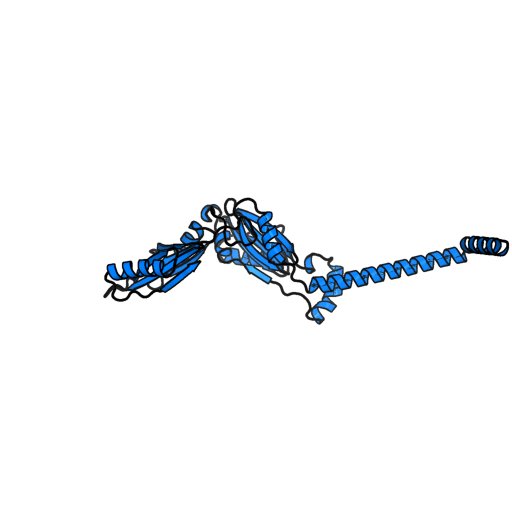 90.75 85 MET A O 1
ATOM 695 N N . LYS A 1 86 ? -5.243 2.878 -13.977 1.00 89.75 86 LYS A N 1
ATOM 696 C CA . LYS A 1 86 ? -5.994 2.765 -15.245 1.00 89.75 86 LYS A CA 1
ATOM 697 C C . LYS A 1 86 ? -5.992 1.348 -15.818 1.00 89.75 86 LYS A C 1
ATOM 699 O O . LYS A 1 86 ? -6.966 0.946 -16.450 1.00 89.75 86 LYS A O 1
ATOM 704 N N . ALA A 1 87 ? -4.898 0.607 -15.640 1.00 89.31 87 ALA A N 1
ATOM 705 C CA . ALA A 1 87 ? -4.806 -0.783 -16.082 1.00 89.31 87 ALA A CA 1
ATOM 706 C C . ALA A 1 87 ? -5.654 -1.729 -15.215 1.00 89.31 87 ALA A C 1
ATOM 708 O O . ALA A 1 87 ? -6.077 -2.787 -15.688 1.00 89.31 87 ALA A O 1
ATOM 709 N N . CYS A 1 88 ? -5.911 -1.339 -13.967 1.00 89.38 88 CYS A N 1
ATOM 710 C CA . CYS A 1 88 ? -6.706 -2.101 -13.024 1.00 89.38 88 CYS A CA 1
ATOM 711 C C . CYS A 1 88 ? -8.203 -1.877 -13.270 1.00 89.38 88 CYS A C 1
ATOM 713 O O . CYS A 1 88 ? -8.712 -0.762 -13.168 1.00 89.38 88 CYS A O 1
ATOM 715 N N . LYS A 1 89 ? -8.926 -2.944 -13.619 1.00 85.62 89 LYS A N 1
ATOM 716 C CA . LYS A 1 89 ? -10.388 -2.898 -13.777 1.00 85.62 89 LYS A CA 1
ATOM 717 C C . LYS A 1 89 ? -11.045 -3.058 -12.409 1.00 85.62 89 LYS A C 1
ATOM 719 O O . LYS A 1 89 ? -10.552 -3.842 -11.614 1.00 85.62 89 LYS A O 1
ATOM 724 N N . GLY A 1 90 ? -12.165 -2.382 -12.156 1.00 85.88 90 GLY A N 1
ATOM 725 C CA . GLY A 1 90 ? -12.847 -2.435 -10.854 1.00 85.88 90 GLY A CA 1
ATOM 726 C C . GLY A 1 90 ? -12.187 -1.537 -9.804 1.00 85.88 90 GLY A C 1
ATOM 727 O O . GLY A 1 90 ? -11.452 -0.621 -10.167 1.00 85.88 90 GLY A O 1
ATOM 728 N N . VAL A 1 91 ? -12.480 -1.776 -8.521 1.00 89.56 91 VAL A N 1
ATOM 729 C CA . VAL A 1 91 ? -11.977 -0.969 -7.394 1.00 89.56 91 VAL A CA 1
ATOM 730 C C . VAL A 1 91 ? -10.626 -1.503 -6.927 1.00 89.56 91 VAL A C 1
ATOM 732 O O . VAL A 1 91 ? -10.517 -2.654 -6.493 1.00 89.56 91 VAL A O 1
ATOM 735 N N . CYS A 1 92 ? -9.600 -0.659 -6.994 1.00 91.19 92 CYS A N 1
ATOM 736 C CA . CYS A 1 92 ? -8.213 -1.065 -6.781 1.00 91.19 92 CYS A CA 1
ATOM 737 C C . CYS A 1 92 ? -7.529 -0.216 -5.718 1.00 91.19 92 CYS A C 1
ATOM 739 O O . CYS A 1 92 ? -7.880 0.942 -5.520 1.00 91.19 92 CYS A O 1
ATOM 741 N N . TYR A 1 93 ? -6.524 -0.766 -5.048 1.00 91.88 93 TYR A N 1
ATOM 742 C CA . TYR A 1 93 ? -5.736 -0.036 -4.065 1.00 91.88 93 TYR A CA 1
ATOM 743 C C . TYR A 1 93 ? -4.255 -0.049 -4.437 1.00 91.88 93 TYR A C 1
ATOM 745 O O . TYR A 1 93 ? -3.717 -1.111 -4.778 1.00 91.88 93 TYR A O 1
ATOM 753 N N . PRO A 1 94 ? -3.577 1.107 -4.389 1.00 92.75 94 PRO A N 1
ATOM 754 C CA . PRO A 1 94 ? -2.143 1.147 -4.581 1.00 92.75 94 PRO A CA 1
ATOM 755 C C . PRO A 1 94 ? -1.424 0.485 -3.416 1.00 92.75 94 PRO A C 1
ATOM 757 O O . PRO A 1 94 ? -1.726 0.727 -2.255 1.00 92.75 94 PRO A O 1
ATOM 760 N N . ILE A 1 95 ? -0.456 -0.364 -3.740 1.00 94.94 95 ILE A N 1
ATOM 761 C CA . ILE A 1 95 ? 0.306 -1.115 -2.746 1.00 94.94 95 ILE A CA 1
ATOM 762 C C . ILE A 1 95 ? 1.651 -0.458 -2.495 1.00 94.94 95 ILE A C 1
ATOM 764 O O . ILE A 1 95 ? 2.065 -0.280 -1.351 1.00 94.94 95 ILE A O 1
ATOM 768 N N . VAL A 1 96 ? 2.343 -0.088 -3.572 1.00 95.88 96 VAL A N 1
ATOM 769 C CA . VAL A 1 96 ? 3.660 0.534 -3.493 1.00 95.88 96 VAL A CA 1
ATOM 770 C C . VAL A 1 96 ? 3.939 1.377 -4.728 1.00 95.88 96 VAL A C 1
ATOM 772 O O . VAL A 1 96 ? 3.563 1.024 -5.848 1.00 95.88 96 VAL A O 1
ATOM 775 N N . THR A 1 97 ? 4.648 2.479 -4.521 1.00 96.31 97 THR A N 1
ATOM 776 C CA . THR A 1 97 ? 5.410 3.174 -5.565 1.00 96.31 97 THR A CA 1
ATOM 777 C C . THR A 1 97 ? 6.895 2.983 -5.311 1.00 96.31 97 THR A C 1
ATOM 779 O O . THR A 1 97 ? 7.342 3.024 -4.167 1.00 96.31 97 THR A O 1
ATOM 782 N N . PHE A 1 98 ? 7.676 2.760 -6.359 1.00 95.94 98 PHE A N 1
ATOM 783 C CA . PHE A 1 98 ? 9.098 2.460 -6.231 1.00 95.94 98 PHE A CA 1
ATOM 784 C C . PHE A 1 98 ? 9.894 3.050 -7.391 1.00 95.94 98 PHE A C 1
ATOM 786 O O . PHE A 1 98 ? 9.374 3.199 -8.495 1.00 95.94 98 PHE A O 1
ATOM 793 N 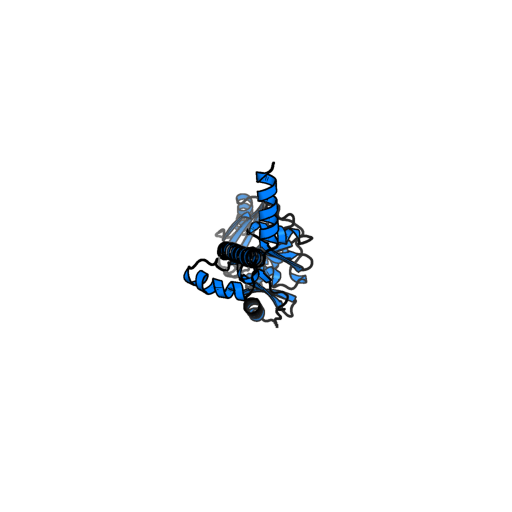N . ALA A 1 99 ? 11.162 3.376 -7.154 1.00 94.50 99 ALA A N 1
ATOM 794 C CA . ALA A 1 99 ? 12.054 3.911 -8.176 1.00 94.50 99 ALA A CA 1
ATOM 795 C C . ALA A 1 99 ? 13.450 3.305 -8.069 1.00 94.50 99 ALA A C 1
ATOM 797 O O . ALA A 1 99 ? 13.942 3.056 -6.970 1.00 94.50 99 ALA A O 1
ATOM 798 N N . ASN A 1 100 ? 14.095 3.076 -9.215 1.00 90.06 100 ASN A N 1
ATOM 799 C CA . ASN A 1 100 ? 15.483 2.606 -9.312 1.00 90.06 100 ASN A CA 1
ATOM 800 C C . ASN A 1 100 ? 15.797 1.334 -8.494 1.00 90.06 100 ASN A C 1
ATOM 802 O O . ASN A 1 100 ? 16.930 1.128 -8.053 1.00 90.06 100 ASN A O 1
ATOM 806 N N . THR A 1 101 ? 14.795 0.480 -8.285 1.00 92.69 101 THR A N 1
ATOM 807 C CA . THR A 1 101 ? 14.888 -0.758 -7.504 1.00 92.69 101 THR A CA 1
ATOM 808 C C . THR A 1 101 ? 14.060 -1.855 -8.167 1.00 92.69 101 THR A C 1
ATOM 810 O O . THR A 1 101 ? 13.202 -1.589 -9.014 1.00 92.69 101 THR A O 1
ATOM 813 N N . CYS A 1 102 ? 14.336 -3.101 -7.800 1.00 93.00 102 CYS A N 1
ATOM 814 C CA . CYS A 1 102 ? 13.493 -4.236 -8.121 1.00 93.00 102 CYS A CA 1
ATOM 815 C C . CYS A 1 102 ? 12.507 -4.496 -6.986 1.00 93.00 102 CYS A C 1
ATOM 817 O O . CYS A 1 102 ? 12.893 -4.418 -5.825 1.00 93.00 102 CYS A O 1
ATOM 819 N N . VAL A 1 103 ? 11.276 -4.863 -7.327 1.00 94.94 103 VAL A N 1
ATOM 820 C CA . VAL A 1 103 ? 10.232 -5.319 -6.407 1.00 94.94 103 VAL A CA 1
ATOM 821 C C . VAL A 1 103 ? 9.792 -6.714 -6.832 1.00 94.94 103 VAL A C 1
ATOM 823 O O . VAL A 1 103 ? 9.660 -6.992 -8.026 1.00 94.94 103 VAL A O 1
ATOM 826 N N . ALA A 1 104 ? 9.582 -7.596 -5.862 1.00 95.56 104 ALA A N 1
ATOM 827 C CA . ALA A 1 104 ? 9.106 -8.952 -6.099 1.00 95.56 104 ALA A CA 1
ATOM 828 C C . ALA A 1 104 ? 8.061 -9.355 -5.050 1.00 95.56 104 ALA A C 1
ATOM 830 O O . ALA A 1 104 ? 8.201 -8.975 -3.882 1.00 95.56 104 ALA A O 1
ATOM 831 N N . PRO A 1 105 ? 7.044 -10.142 -5.436 1.00 94.81 105 PRO A N 1
ATOM 832 C CA . PRO A 1 105 ? 6.128 -10.765 -4.502 1.00 94.81 105 PRO A CA 1
ATOM 833 C C . PRO A 1 105 ? 6.664 -12.109 -3.996 1.00 94.81 105 PRO A C 1
ATOM 835 O O . PRO A 1 105 ? 7.378 -12.834 -4.694 1.00 94.81 105 PRO A O 1
ATOM 838 N N . ALA A 1 106 ? 6.267 -12.466 -2.783 1.00 95.19 106 ALA A N 1
ATOM 839 C CA . ALA A 1 106 ? 6.297 -13.814 -2.250 1.00 95.19 106 ALA A CA 1
ATOM 840 C C . ALA A 1 106 ? 4.896 -14.186 -1.764 1.00 95.19 106 ALA A C 1
ATOM 842 O O . ALA A 1 106 ? 4.230 -13.388 -1.107 1.00 95.19 106 ALA A O 1
ATOM 843 N N . TYR A 1 107 ? 4.463 -15.398 -2.075 1.00 93.06 107 TYR A N 1
ATOM 844 C CA . TYR A 1 107 ? 3.161 -15.930 -1.709 1.00 93.06 107 TYR A CA 1
ATOM 845 C C . TYR A 1 107 ? 3.318 -16.946 -0.591 1.00 93.06 107 TYR A C 1
ATOM 847 O O . TYR A 1 107 ? 4.148 -17.856 -0.694 1.00 93.06 107 TYR A O 1
ATOM 855 N N . SER A 1 108 ? 2.523 -16.794 0.464 1.00 92.44 108 SER A N 1
ATOM 856 C CA . SER A 1 108 ? 2.422 -17.794 1.520 1.00 92.44 108 SER A CA 1
ATOM 857 C C . SER A 1 108 ? 1.508 -18.935 1.083 1.00 92.44 108 SER A C 1
ATOM 859 O O . SER A 1 108 ? 0.542 -18.726 0.347 1.00 92.44 108 SER A O 1
ATOM 861 N N . GLY A 1 109 ? 1.743 -20.137 1.612 1.00 85.38 109 GLY A N 1
ATOM 862 C CA . GLY A 1 109 ? 0.824 -21.271 1.438 1.00 85.38 109 GLY A CA 1
ATOM 863 C C . GLY A 1 109 ? -0.606 -21.022 1.949 1.00 85.38 109 GLY A C 1
ATOM 864 O O . GLY A 1 109 ? -1.508 -21.789 1.637 1.00 85.38 109 GLY A O 1
ATOM 865 N N . GLN A 1 110 ? -0.828 -19.943 2.708 1.00 84.00 110 GLN A N 1
ATOM 866 C CA . GLN A 1 110 ? -2.144 -19.511 3.188 1.00 84.00 110 GLN A CA 1
ATOM 867 C C . GLN A 1 110 ? -2.837 -18.514 2.238 1.00 84.00 110 GLN A C 1
ATOM 869 O O . GLN A 1 110 ? -3.937 -18.075 2.542 1.00 84.00 110 GLN A O 1
ATOM 874 N N . GLY A 1 111 ? -2.221 -18.133 1.113 1.00 85.56 111 GLY A N 1
ATOM 875 C CA . GLY A 1 111 ? -2.816 -17.222 0.123 1.00 85.56 111 GLY A CA 1
ATOM 876 C C . GLY A 1 111 ? -2.519 -15.732 0.339 1.00 85.56 111 GLY A C 1
ATOM 877 O O . GLY A 1 111 ? -3.102 -14.885 -0.337 1.00 85.56 111 GLY A O 1
ATOM 878 N N . GLY A 1 112 ? -1.615 -15.391 1.261 1.00 90.94 112 GLY A N 1
ATOM 879 C CA . GLY A 1 112 ? -1.131 -14.022 1.464 1.00 90.94 112 GLY A CA 1
ATOM 880 C C . GLY A 1 112 ? 0.005 -13.663 0.507 1.00 90.94 112 GLY A C 1
ATOM 881 O O . GLY A 1 112 ? 0.804 -14.523 0.142 1.00 90.94 112 GLY A O 1
ATOM 882 N N . MET A 1 113 ? 0.106 -12.392 0.123 1.00 93.69 113 MET A N 1
ATOM 883 C CA . MET A 1 113 ? 1.198 -11.841 -0.681 1.00 93.69 113 MET A CA 1
ATOM 884 C C . MET A 1 113 ? 2.044 -10.882 0.162 1.00 93.69 113 MET A C 1
ATOM 886 O O . MET A 1 113 ? 1.518 -10.026 0.862 1.00 93.69 113 MET A O 1
ATOM 890 N N . PHE A 1 114 ? 3.362 -10.996 0.050 1.00 94.38 114 PHE A N 1
ATOM 891 C CA . PHE A 1 114 ? 4.348 -10.156 0.723 1.00 94.38 114 PHE A CA 1
ATOM 892 C C . PHE A 1 114 ? 5.274 -9.559 -0.325 1.00 94.38 114 PHE A C 1
ATOM 894 O O . PHE A 1 114 ? 5.695 -10.260 -1.241 1.00 94.38 114 PHE A O 1
ATOM 901 N N . LEU A 1 115 ? 5.605 -8.279 -0.203 1.00 94.88 115 LEU A N 1
ATOM 902 C CA . LEU A 1 115 ? 6.527 -7.626 -1.126 1.00 94.88 115 LEU A CA 1
ATOM 903 C C . LEU A 1 115 ? 7.911 -7.483 -0.504 1.00 94.88 115 LEU A C 1
ATOM 905 O O . LEU A 1 115 ? 8.055 -7.224 0.689 1.00 94.88 115 LEU A O 1
ATOM 909 N N . GLY A 1 116 ? 8.926 -7.607 -1.347 1.00 94.56 116 GLY A N 1
ATOM 910 C CA . GLY A 1 116 ? 10.304 -7.265 -1.032 1.00 94.56 116 GLY A CA 1
ATOM 911 C C . GLY A 1 116 ? 10.915 -6.440 -2.150 1.00 94.56 116 GLY A C 1
ATOM 912 O O . GLY A 1 116 ? 10.428 -6.454 -3.284 1.00 94.56 116 GLY A O 1
ATOM 913 N N . HIS A 1 117 ? 11.989 -5.725 -1.828 1.00 95.44 117 HIS A N 1
ATOM 914 C CA . HIS A 1 117 ? 12.721 -4.921 -2.796 1.00 95.44 117 HIS A CA 1
ATOM 915 C C . HIS A 1 117 ? 14.232 -5.145 -2.701 1.00 95.44 117 HIS A C 1
ATOM 917 O O . HIS A 1 117 ? 14.738 -5.652 -1.701 1.00 95.44 117 HIS A O 1
ATOM 923 N N . GLY A 1 118 ? 14.956 -4.798 -3.764 1.00 92.44 118 GLY A N 1
ATOM 924 C CA . GLY A 1 118 ? 16.400 -5.011 -3.854 1.00 92.44 118 GLY A CA 1
ATOM 925 C C . GLY A 1 118 ? 17.031 -4.374 -5.089 1.00 92.44 118 GLY A C 1
ATOM 926 O O . GLY A 1 118 ? 16.346 -3.801 -5.938 1.00 92.44 118 GLY A O 1
ATOM 927 N N . GLY A 1 119 ? 18.354 -4.459 -5.210 1.00 87.69 119 GLY A N 1
ATOM 928 C CA . GLY A 1 119 ? 19.088 -3.995 -6.391 1.00 87.69 119 GLY A CA 1
ATOM 929 C C . GLY A 1 119 ? 18.989 -4.952 -7.585 1.00 87.69 119 GLY A C 1
ATOM 930 O O . GLY A 1 119 ? 19.334 -4.585 -8.710 1.00 87.69 119 GLY A O 1
ATOM 931 N N . SER A 1 120 ? 18.513 -6.176 -7.355 1.00 88.56 120 SER A N 1
ATOM 932 C CA . SER A 1 120 ? 18.279 -7.204 -8.369 1.00 88.56 120 SER A CA 1
ATOM 933 C C . SER A 1 120 ? 16.965 -7.950 -8.122 1.00 88.56 120 SER A C 1
ATOM 935 O O . SER A 1 120 ? 16.403 -7.904 -7.027 1.00 88.56 120 SER A O 1
ATOM 937 N N . LYS A 1 121 ? 16.476 -8.675 -9.138 1.00 91.00 121 LYS A N 1
ATOM 938 C CA . LYS A 1 121 ? 15.280 -9.527 -9.010 1.00 91.00 121 LYS A CA 1
ATOM 939 C C . LYS A 1 121 ? 15.464 -10.599 -7.930 1.00 91.00 121 LYS A C 1
ATOM 941 O O . LYS A 1 121 ? 14.531 -10.892 -7.192 1.00 91.00 121 LYS A O 1
ATOM 946 N N . GLN A 1 122 ? 16.672 -11.154 -7.825 1.00 91.50 122 GLN A N 1
ATOM 947 C CA . GLN A 1 122 ? 17.028 -12.165 -6.832 1.00 91.50 122 GLN A CA 1
ATOM 948 C C . GLN A 1 122 ? 17.000 -11.595 -5.411 1.00 91.50 122 GLN A C 1
ATOM 950 O O . GLN A 1 122 ? 16.412 -12.211 -4.527 1.00 91.50 122 GLN A O 1
ATOM 955 N N . GLU A 1 123 ? 17.592 -10.417 -5.201 1.00 92.75 123 GLU A N 1
ATOM 956 C CA . GLU A 1 123 ? 17.569 -9.731 -3.902 1.00 92.75 123 GLU A CA 1
ATOM 957 C C . GLU A 1 123 ? 16.143 -9.367 -3.486 1.00 92.75 123 GLU A C 1
ATOM 959 O O . GLU A 1 123 ? 15.749 -9.647 -2.357 1.00 92.75 123 GLU A O 1
ATOM 964 N N . ALA A 1 124 ? 15.345 -8.820 -4.409 1.00 94.62 124 ALA A N 1
ATOM 965 C CA . ALA A 1 124 ? 13.948 -8.488 -4.144 1.00 94.62 124 ALA A CA 1
ATOM 966 C C . ALA A 1 124 ? 13.127 -9.733 -3.770 1.00 94.62 124 ALA A C 1
ATOM 968 O O . ALA A 1 124 ? 12.385 -9.709 -2.790 1.00 94.62 124 ALA A O 1
ATOM 969 N N . GLY A 1 125 ? 13.300 -10.841 -4.501 1.00 95.00 125 GLY A N 1
ATOM 970 C CA . GLY A 1 125 ? 12.633 -12.108 -4.197 1.00 95.00 125 GLY A CA 1
ATOM 971 C C . GLY A 1 125 ? 13.076 -12.710 -2.861 1.00 95.00 125 GLY A C 1
ATOM 972 O O . GLY A 1 125 ? 12.249 -13.226 -2.112 1.00 95.00 125 GLY A O 1
ATOM 973 N N . ALA A 1 126 ? 14.364 -12.612 -2.518 1.00 94.81 126 ALA A N 1
ATOM 974 C CA . ALA A 1 126 ? 14.876 -13.050 -1.222 1.00 94.81 126 ALA A CA 1
ATOM 975 C C . ALA A 1 126 ? 14.303 -12.210 -0.069 1.00 94.81 126 ALA A C 1
ATOM 977 O O . ALA A 1 126 ? 13.865 -12.775 0.932 1.00 94.81 126 ALA A O 1
ATOM 978 N N . ALA A 1 127 ? 14.233 -10.885 -0.233 1.00 95.50 127 ALA A N 1
ATOM 979 C CA . ALA A 1 127 ? 13.619 -9.986 0.740 1.00 95.50 127 ALA A CA 1
ATOM 980 C C . ALA A 1 127 ? 12.119 -10.280 0.923 1.00 95.50 127 ALA A C 1
ATOM 982 O O . ALA A 1 127 ? 11.638 -10.349 2.052 1.00 95.50 127 ALA A O 1
ATOM 983 N N . ALA A 1 128 ? 11.395 -10.535 -0.172 1.00 95.12 128 ALA A N 1
ATOM 984 C CA . ALA A 1 128 ? 9.974 -10.877 -0.132 1.00 95.12 128 ALA A CA 1
ATOM 985 C C . ALA A 1 128 ? 9.738 -12.201 0.609 1.00 95.12 128 ALA A C 1
ATOM 987 O O . ALA A 1 128 ? 8.863 -12.296 1.471 1.00 95.12 128 ALA A O 1
ATOM 988 N N . LYS A 1 129 ? 10.563 -13.219 0.322 1.00 94.81 129 LYS A N 1
ATOM 989 C CA . LYS A 1 129 ? 10.530 -14.501 1.039 1.00 94.81 129 LYS A CA 1
ATOM 990 C C . LYS A 1 129 ? 10.838 -14.325 2.519 1.00 94.81 129 LYS A C 1
ATOM 992 O O . LYS A 1 129 ? 10.128 -14.901 3.329 1.00 94.81 129 LYS A O 1
ATOM 997 N N . ALA A 1 130 ? 11.838 -13.520 2.876 1.00 94.31 130 ALA A N 1
ATOM 998 C CA . ALA A 1 130 ? 12.171 -13.257 4.273 1.00 94.31 130 ALA A CA 1
ATOM 999 C C . ALA A 1 130 ? 10.998 -12.608 5.027 1.00 94.31 130 ALA A C 1
ATOM 1001 O O . ALA A 1 130 ? 10.656 -13.059 6.119 1.00 94.31 130 ALA A O 1
ATOM 1002 N N . ALA A 1 131 ? 10.337 -11.612 4.424 1.00 92.88 131 ALA A N 1
ATOM 1003 C CA . ALA A 1 131 ? 9.148 -10.982 4.999 1.00 92.88 131 ALA A CA 1
ATOM 1004 C C . ALA A 1 131 ? 7.993 -11.984 5.178 1.00 92.88 131 ALA A C 1
ATOM 1006 O O . ALA A 1 131 ? 7.361 -12.030 6.231 1.00 92.88 131 ALA A O 1
ATOM 1007 N N . CYS A 1 132 ? 7.761 -12.832 4.177 1.00 93.62 132 CYS A N 1
ATOM 1008 C CA . CYS A 1 132 ? 6.737 -13.872 4.225 1.00 93.62 132 CYS A CA 1
ATOM 1009 C C . CYS A 1 132 ? 7.042 -14.958 5.278 1.00 93.62 132 CYS A C 1
ATOM 1011 O O . CYS A 1 132 ? 6.171 -15.325 6.065 1.00 93.62 132 CYS A O 1
ATOM 1013 N N . SER A 1 133 ? 8.283 -15.446 5.357 1.00 91.50 133 SER A N 1
ATOM 1014 C CA . SER A 1 133 ? 8.690 -16.459 6.339 1.00 91.50 133 SER A CA 1
ATOM 1015 C C . SER A 1 133 ? 8.648 -15.930 7.771 1.00 91.50 133 SER A C 1
ATOM 1017 O O . SER A 1 133 ? 8.295 -16.676 8.680 1.00 91.50 133 SER A O 1
ATOM 1019 N N . ALA A 1 134 ? 8.920 -14.638 7.983 1.00 89.88 134 ALA A N 1
ATOM 1020 C CA . ALA A 1 134 ? 8.737 -13.993 9.284 1.00 89.88 134 ALA A CA 1
ATOM 1021 C C . ALA A 1 134 ? 7.267 -14.001 9.750 1.00 89.88 134 ALA A C 1
ATOM 1023 O O . ALA A 1 134 ? 7.006 -13.981 10.950 1.00 89.88 134 ALA A O 1
ATOM 1024 N N . ALA A 1 135 ? 6.311 -14.091 8.819 1.00 85.31 135 ALA A N 1
ATOM 1025 C CA . ALA A 1 135 ? 4.890 -14.267 9.114 1.00 85.31 135 ALA A CA 1
ATOM 1026 C C . ALA A 1 135 ? 4.475 -15.741 9.337 1.00 85.31 135 ALA A C 1
ATOM 1028 O O . ALA A 1 135 ? 3.296 -16.009 9.563 1.00 85.31 135 ALA A O 1
ATOM 1029 N N . GLY A 1 136 ? 5.422 -16.690 9.313 1.00 79.50 136 GLY A N 1
ATOM 1030 C CA . GLY A 1 136 ? 5.212 -18.090 9.703 1.00 79.50 136 GLY A CA 1
ATOM 1031 C C . GLY A 1 136 ? 4.726 -19.029 8.594 1.00 79.50 136 GLY A C 1
ATOM 1032 O O . GLY A 1 136 ? 4.136 -20.062 8.905 1.00 79.50 136 GLY A O 1
ATOM 1033 N N . GLY A 1 137 ? 4.934 -18.685 7.318 1.00 75.44 137 GLY A N 1
ATOM 1034 C CA . GLY A 1 137 ? 4.498 -19.495 6.174 1.00 75.44 137 GLY A CA 1
ATOM 1035 C C . GLY A 1 137 ? 5.632 -20.123 5.357 1.00 75.44 137 GLY A C 1
ATOM 1036 O O . GLY A 1 137 ? 6.752 -19.609 5.319 1.00 75.44 137 GLY A O 1
ATOM 1037 N N . ASP A 1 138 ? 5.297 -21.193 4.628 1.00 85.50 138 ASP A N 1
ATOM 1038 C CA . ASP A 1 138 ? 6.084 -21.664 3.485 1.00 85.50 138 ASP A CA 1
ATOM 1039 C C . ASP A 1 138 ? 5.852 -20.722 2.304 1.00 85.50 138 ASP A C 1
ATOM 1041 O O . ASP A 1 138 ? 4.716 -20.520 1.862 1.00 85.50 138 ASP A O 1
ATOM 1045 N N . CYS A 1 139 ? 6.935 -20.111 1.826 1.00 91.00 139 CYS A N 1
ATOM 1046 C CA . CYS A 1 139 ? 6.863 -18.948 0.954 1.00 91.00 139 CYS A CA 1
ATOM 1047 C C . CYS A 1 139 ? 7.552 -19.184 -0.384 1.00 91.00 139 CYS A C 1
ATOM 1049 O O . CYS A 1 139 ? 8.738 -19.520 -0.460 1.00 91.00 139 CYS A O 1
ATOM 1051 N N . THR A 1 140 ? 6.819 -18.926 -1.463 1.00 92.00 140 THR A N 1
ATOM 1052 C CA . THR A 1 140 ? 7.333 -19.022 -2.831 1.00 92.00 140 THR A CA 1
ATOM 1053 C C . THR A 1 140 ? 7.377 -17.639 -3.463 1.00 92.00 140 THR A C 1
ATOM 1055 O O . THR A 1 140 ? 6.438 -16.867 -3.349 1.00 92.00 140 THR A O 1
ATOM 1058 N N . SER A 1 141 ? 8.490 -17.294 -4.110 1.00 92.00 141 SER A N 1
ATOM 1059 C CA . SER A 1 141 ? 8.625 -16.041 -4.863 1.00 92.00 141 SER A CA 1
ATOM 1060 C C . SER A 1 141 ? 8.998 -16.408 -6.293 1.00 92.00 141 SER A C 1
ATOM 1062 O O . SER A 1 141 ? 10.118 -16.896 -6.500 1.00 92.00 141 SER A O 1
ATOM 1064 N N . PRO A 1 142 ? 8.063 -16.270 -7.247 1.00 89.50 142 PRO A N 1
ATOM 1065 C CA . PRO A 1 142 ? 8.321 -16.593 -8.640 1.00 89.50 142 PRO A CA 1
ATOM 1066 C C . PRO A 1 142 ? 9.221 -15.522 -9.284 1.00 89.50 142 PRO A C 1
ATOM 1068 O O . PRO A 1 142 ? 8.870 -14.337 -9.276 1.00 89.50 142 PRO A O 1
ATOM 1071 N N . PRO A 1 143 ? 10.397 -15.883 -9.831 1.00 82.62 143 PRO A N 1
ATOM 1072 C CA . PRO A 1 143 ? 11.357 -14.913 -10.368 1.00 82.62 143 PRO A CA 1
ATOM 1073 C C . PRO A 1 143 ? 10.828 -14.125 -11.577 1.00 82.62 143 PRO A C 1
ATOM 1075 O O . PRO A 1 143 ? 11.270 -13.001 -11.830 1.00 82.62 143 PRO A O 1
ATOM 1078 N N . GLU A 1 144 ? 9.885 -14.690 -12.328 1.00 87.75 144 GLU A N 1
ATOM 1079 C CA . GLU A 1 144 ? 9.215 -14.052 -13.460 1.00 87.75 144 GLU A CA 1
ATOM 1080 C C . GLU A 1 144 ? 8.294 -12.900 -13.039 1.00 87.75 144 GLU A C 1
ATOM 1082 O O . GLU A 1 144 ? 8.055 -11.994 -13.834 1.00 87.75 144 GLU A O 1
ATOM 1087 N N . GLN A 1 145 ? 7.860 -12.882 -11.776 1.00 90.25 145 GLN A N 1
ATOM 1088 C CA . GLN A 1 145 ? 7.007 -11.839 -11.199 1.00 90.25 145 GLN A CA 1
ATOM 1089 C C . GLN A 1 145 ? 7.810 -10.758 -10.463 1.00 90.25 145 GLN A C 1
ATOM 1091 O O . GLN A 1 145 ? 7.252 -9.943 -9.735 1.00 90.25 145 GLN A O 1
ATOM 1096 N N . ALA A 1 146 ? 9.132 -10.732 -10.641 1.00 91.94 146 ALA A N 1
ATOM 1097 C CA . ALA A 1 146 ? 9.969 -9.638 -10.174 1.00 91.94 146 ALA A CA 1
ATOM 1098 C C . ALA A 1 146 ? 10.125 -8.572 -11.268 1.00 91.94 146 ALA A C 1
ATOM 1100 O O . ALA A 1 146 ? 10.540 -8.862 -12.400 1.00 91.94 146 ALA A O 1
ATOM 1101 N N . PHE A 1 147 ? 9.871 -7.320 -10.905 1.00 91.19 147 PHE A N 1
ATOM 1102 C CA . PHE A 1 147 ? 9.936 -6.156 -11.789 1.00 91.19 147 PHE A CA 1
ATOM 1103 C C . PHE A 1 147 ? 10.996 -5.197 -11.301 1.00 91.19 147 PHE A C 1
ATOM 1105 O O . PHE A 1 147 ? 11.271 -5.138 -10.110 1.00 91.19 147 PHE A O 1
ATOM 1112 N N . CYS A 1 148 ? 11.592 -4.440 -12.211 1.00 91.00 148 CYS A N 1
ATOM 1113 C CA . CYS A 1 148 ? 12.596 -3.454 -11.850 1.00 91.00 148 CYS A CA 1
ATOM 1114 C C . CYS A 1 148 ? 12.361 -2.170 -12.620 1.00 91.00 148 CYS A C 1
ATOM 1116 O O . CYS A 1 148 ? 12.016 -2.212 -13.803 1.00 91.00 148 CYS A O 1
ATOM 1118 N N . THR A 1 149 ? 12.609 -1.051 -11.955 1.00 90.19 149 THR A N 1
ATOM 1119 C CA . THR A 1 149 ? 12.665 0.261 -12.588 1.00 90.19 149 THR A CA 1
ATOM 1120 C C . THR A 1 149 ? 14.078 0.812 -12.562 1.00 90.19 149 THR A C 1
ATOM 1122 O O . THR A 1 149 ? 14.925 0.389 -11.772 1.00 90.19 149 THR A O 1
ATOM 1125 N N . GLY A 1 150 ? 14.348 1.761 -13.452 1.00 83.44 150 GLY A N 1
ATOM 1126 C CA . GLY A 1 150 ? 15.626 2.458 -13.498 1.00 83.44 150 GLY A CA 1
ATOM 1127 C C . GLY A 1 150 ? 16.470 2.112 -14.711 1.00 83.44 150 GLY A C 1
ATOM 1128 O O . GLY A 1 150 ? 16.394 1.028 -15.295 1.00 83.44 150 GLY A O 1
ATOM 1129 N N . TRP A 1 151 ? 17.367 3.037 -15.039 1.00 76.19 151 TRP A N 1
ATOM 1130 C CA . TRP A 1 151 ? 18.297 2.925 -16.163 1.00 76.19 151 TRP A CA 1
ATOM 1131 C C . TRP A 1 151 ? 19.102 1.613 -16.147 1.00 76.19 151 TRP A C 1
ATOM 1133 O O . TRP A 1 151 ? 19.384 1.027 -17.190 1.00 76.19 151 TRP A O 1
ATOM 1143 N N . LYS A 1 152 ? 19.426 1.077 -14.960 1.00 72.69 152 LYS A N 1
ATOM 1144 C CA . LYS A 1 152 ? 20.149 -0.196 -14.830 1.00 72.69 152 LYS A CA 1
ATOM 1145 C C . LYS A 1 152 ? 19.402 -1.367 -15.469 1.00 72.69 152 LYS A C 1
ATOM 1147 O O . LYS A 1 152 ? 20.044 -2.372 -15.746 1.00 72.69 152 LYS A O 1
ATOM 1152 N N . HIS A 1 153 ? 18.102 -1.267 -15.713 1.00 72.31 153 HIS A N 1
ATOM 1153 C CA . HIS A 1 153 ? 17.294 -2.340 -16.287 1.00 72.31 153 HIS A CA 1
ATOM 1154 C C . HIS A 1 153 ? 16.839 -2.046 -17.725 1.00 72.31 153 HIS A C 1
ATOM 1156 O O . HIS A 1 153 ? 16.431 -2.973 -18.416 1.00 72.31 153 HIS A O 1
ATOM 1162 N N . GLY A 1 154 ? 16.990 -0.803 -18.201 1.00 67.19 154 GLY A N 1
ATOM 1163 C CA . GLY A 1 154 ? 16.688 -0.398 -19.582 1.00 67.19 154 GLY A CA 1
ATOM 1164 C C . GLY A 1 154 ? 17.849 -0.538 -20.579 1.00 67.19 154 GLY A C 1
ATOM 1165 O O . GLY A 1 154 ? 17.625 -0.484 -21.785 1.00 67.19 154 GLY A O 1
ATOM 1166 N N . TYR A 1 155 ? 19.087 -0.740 -20.107 1.00 68.12 155 TYR A N 1
ATOM 1167 C CA . TYR A 1 155 ? 20.293 -0.766 -20.953 1.00 68.12 155 TYR A CA 1
ATOM 1168 C C . TYR A 1 155 ? 21.080 -2.082 -20.881 1.00 68.12 155 TYR A C 1
ATOM 1170 O O . TYR A 1 155 ? 21.088 -2.788 -19.866 1.00 68.12 155 TYR A O 1
ATOM 1178 N N . LYS A 1 156 ? 21.809 -2.411 -21.959 1.00 68.81 156 LYS A N 1
ATOM 1179 C CA . LYS A 1 156 ? 22.613 -3.645 -22.046 1.00 68.81 156 LYS A CA 1
ATOM 1180 C C . LYS A 1 156 ? 23.725 -3.664 -20.988 1.00 68.81 156 LYS A C 1
ATOM 1182 O O . LYS A 1 156 ? 24.224 -2.629 -20.556 1.00 68.81 156 LYS A O 1
ATOM 1187 N N . ALA A 1 157 ? 24.134 -4.859 -20.554 1.00 64.62 157 ALA A N 1
ATOM 1188 C CA . ALA A 1 157 ? 25.139 -5.027 -19.493 1.00 64.62 157 ALA A CA 1
ATOM 1189 C C . ALA A 1 157 ? 26.495 -4.367 -19.812 1.00 64.62 157 ALA A C 1
ATOM 1191 O O . ALA A 1 157 ? 27.067 -3.716 -18.942 1.00 64.62 157 ALA A O 1
ATOM 1192 N N . ALA A 1 158 ? 26.970 -4.474 -21.057 1.00 62.47 158 ALA A N 1
ATOM 1193 C CA . ALA A 1 158 ? 28.232 -3.867 -21.491 1.00 62.47 158 ALA A CA 1
ATOM 1194 C C . ALA A 1 158 ? 28.209 -2.327 -21.402 1.00 62.47 158 ALA A C 1
ATOM 1196 O O . ALA A 1 158 ? 29.147 -1.717 -20.895 1.00 62.47 158 ALA A O 1
ATOM 1197 N N . GLU A 1 159 ? 27.100 -1.704 -21.807 1.00 64.50 159 GLU A N 1
ATOM 1198 C CA . GLU A 1 159 ? 26.897 -0.247 -21.743 1.00 64.50 159 GLU A CA 1
ATOM 1199 C C . GLU A 1 159 ? 26.873 0.245 -20.293 1.00 64.50 159 GLU A C 1
ATOM 1201 O O . GLU A 1 159 ? 27.497 1.250 -19.949 1.00 64.50 159 GLU A O 1
ATOM 1206 N N . ARG A 1 160 ? 26.215 -0.522 -19.415 1.00 63.72 160 ARG A N 1
ATOM 1207 C CA . ARG A 1 160 ? 26.198 -0.261 -17.974 1.00 63.72 160 ARG A CA 1
ATOM 1208 C C . ARG A 1 160 ? 27.584 -0.390 -17.355 1.00 63.72 160 ARG A C 1
ATOM 1210 O O . ARG A 1 160 ? 27.932 0.447 -16.537 1.00 63.72 160 ARG A O 1
ATOM 1217 N N . PHE A 1 161 ? 28.373 -1.400 -17.724 1.00 61.19 161 PHE A N 1
ATOM 1218 C CA . PHE A 1 161 ? 29.709 -1.625 -17.161 1.00 61.19 161 PHE A CA 1
ATOM 1219 C C . PHE A 1 161 ? 30.668 -0.471 -17.471 1.00 61.19 161 PHE A C 1
ATOM 1221 O O . PHE A 1 161 ? 31.283 0.071 -16.553 1.00 61.19 161 PHE A O 1
ATOM 1228 N N . ILE A 1 162 ? 30.716 -0.039 -18.736 1.00 62.28 162 ILE A N 1
ATOM 1229 C CA . ILE A 1 162 ? 31.558 1.082 -19.181 1.00 62.28 162 ILE A CA 1
ATOM 1230 C C . ILE A 1 162 ? 31.206 2.362 -18.409 1.00 62.28 162 ILE A C 1
ATOM 1232 O O . ILE A 1 162 ? 32.089 3.078 -17.945 1.00 62.28 162 ILE A O 1
ATOM 1236 N N . GLN A 1 163 ? 29.913 2.632 -18.211 1.00 61.09 163 GLN A N 1
ATOM 1237 C CA . GLN A 1 163 ? 29.466 3.850 -17.535 1.00 61.09 163 GLN A CA 1
ATOM 1238 C C . GLN A 1 163 ? 29.448 3.740 -16.006 1.00 61.09 163 GLN A C 1
ATOM 1240 O O . GLN A 1 163 ? 29.558 4.761 -15.336 1.00 61.09 163 GLN A O 1
ATOM 1245 N N . ARG A 1 164 ? 29.351 2.538 -15.420 1.00 58.03 164 ARG A N 1
ATOM 1246 C CA . ARG A 1 164 ? 29.330 2.327 -13.959 1.00 58.03 164 ARG A CA 1
ATOM 1247 C C . ARG A 1 164 ? 30.602 2.853 -13.302 1.00 58.03 164 ARG A C 1
ATOM 1249 O O . ARG A 1 164 ? 30.509 3.444 -12.232 1.00 58.03 164 ARG A O 1
ATOM 1256 N N . VAL A 1 165 ? 31.755 2.701 -13.957 1.00 55.59 165 VAL A N 1
ATOM 1257 C CA . VAL A 1 165 ? 33.034 3.249 -13.475 1.00 55.59 165 VAL A CA 1
ATOM 1258 C C . VAL A 1 165 ? 32.984 4.781 -13.434 1.00 55.59 165 VAL A C 1
ATOM 1260 O O . VAL A 1 165 ? 33.335 5.377 -12.422 1.00 55.59 165 VAL A O 1
ATOM 1263 N N . SER A 1 166 ? 32.460 5.433 -14.476 1.00 56.16 166 SER A N 1
ATOM 1264 C CA . SER A 1 166 ? 32.350 6.899 -14.526 1.00 56.16 166 SER A CA 1
ATOM 1265 C C . SER A 1 166 ? 31.218 7.477 -13.663 1.00 56.16 166 SER A C 1
ATOM 1267 O O . SER A 1 166 ? 31.342 8.587 -13.158 1.00 56.16 166 SER A O 1
ATOM 1269 N N . LEU A 1 167 ? 30.105 6.760 -13.489 1.00 59.12 167 LEU A N 1
ATOM 1270 C CA . LEU A 1 167 ? 28.913 7.236 -12.778 1.00 59.12 167 LEU A CA 1
ATOM 1271 C C . LEU A 1 167 ? 28.985 7.008 -11.261 1.00 59.12 167 LEU A C 1
ATOM 1273 O O . LEU A 1 167 ? 28.537 7.879 -10.514 1.00 59.12 167 LEU A O 1
ATOM 1277 N N . ASN A 1 168 ? 29.582 5.897 -10.804 1.00 53.66 168 ASN A N 1
ATOM 1278 C CA . ASN A 1 168 ? 29.798 5.644 -9.373 1.00 53.66 168 ASN A CA 1
ATOM 1279 C C . ASN A 1 168 ? 30.829 6.614 -8.776 1.00 53.66 168 ASN A C 1
ATOM 1281 O O . ASN A 1 168 ? 30.632 7.095 -7.667 1.00 53.66 168 ASN A O 1
ATOM 1285 N N . VAL A 1 169 ? 31.889 6.950 -9.522 1.00 48.84 169 VAL A N 1
ATOM 1286 C CA . VAL A 1 169 ? 32.926 7.908 -9.084 1.00 48.84 169 VAL A CA 1
ATOM 1287 C C . VAL A 1 169 ? 32.388 9.343 -8.993 1.00 48.84 169 VAL A C 1
ATOM 1289 O O . VAL A 1 169 ? 32.907 10.149 -8.229 1.00 48.84 169 VAL A O 1
ATOM 1292 N N . LEU A 1 170 ? 31.321 9.671 -9.728 1.00 53.16 170 LEU A N 1
ATOM 1293 C CA . LEU A 1 170 ? 30.713 11.004 -9.715 1.00 53.16 170 LEU A CA 1
ATOM 1294 C C . LEU A 1 170 ? 29.515 11.146 -8.761 1.00 53.16 170 LEU A C 1
ATOM 1296 O O . LEU A 1 170 ? 28.949 12.237 -8.718 1.00 53.16 170 LEU A O 1
ATOM 1300 N N . GLY A 1 171 ? 29.101 10.087 -8.050 1.00 53.31 171 GLY A N 1
ATOM 1301 C CA . GLY A 1 171 ? 27.969 10.135 -7.109 1.00 53.31 171 GLY A CA 1
ATOM 1302 C C . GLY A 1 171 ? 26.640 10.569 -7.747 1.00 53.31 171 GLY A C 1
ATOM 1303 O O . GLY A 1 171 ? 25.867 11.294 -7.136 1.00 53.31 171 GLY A O 1
ATOM 1304 N N . LYS A 1 172 ? 26.404 10.209 -9.016 1.00 62.81 172 LYS A N 1
ATOM 1305 C CA . LYS A 1 172 ? 25.327 10.770 -9.863 1.00 62.81 172 LYS A CA 1
ATOM 1306 C C . LYS A 1 172 ? 24.279 9.739 -10.293 1.00 62.81 172 LYS A C 1
ATOM 1308 O O . LYS A 1 172 ? 23.704 9.881 -11.368 1.00 62.81 172 LYS A O 1
ATOM 1313 N N . VAL A 1 173 ? 24.060 8.688 -9.508 1.00 72.94 173 VAL A N 1
ATOM 1314 C CA . VAL A 1 173 ? 22.983 7.724 -9.774 1.00 72.94 173 VAL A CA 1
ATOM 1315 C C . VAL A 1 173 ? 21.859 7.985 -8.789 1.00 72.94 173 VAL A C 1
ATOM 1317 O O . VAL A 1 173 ? 22.132 8.134 -7.606 1.00 72.94 173 VAL A O 1
ATOM 1320 N N . ALA A 1 174 ? 20.627 8.063 -9.284 1.00 79.50 174 ALA A N 1
ATOM 1321 C CA . ALA A 1 174 ? 19.467 8.227 -8.422 1.00 79.50 174 ALA A CA 1
ATOM 1322 C C . ALA A 1 174 ? 19.329 7.038 -7.457 1.00 79.50 174 ALA A C 1
ATOM 1324 O O . ALA A 1 174 ? 19.507 5.877 -7.850 1.00 79.50 174 ALA A O 1
ATOM 1325 N N . ASP A 1 175 ? 19.041 7.349 -6.196 1.00 85.31 175 ASP A N 1
ATOM 1326 C CA . ASP A 1 175 ? 18.930 6.358 -5.133 1.00 85.31 175 ASP A CA 1
ATOM 1327 C C . ASP A 1 175 ? 17.675 5.485 -5.305 1.00 85.31 175 ASP A C 1
ATOM 1329 O O . ASP A 1 175 ? 16.668 5.929 -5.872 1.00 85.31 175 ASP A O 1
ATOM 1333 N N . PRO A 1 176 ? 17.715 4.222 -4.842 1.00 89.94 176 PRO A N 1
ATOM 1334 C CA . PRO A 1 176 ? 16.537 3.370 -4.832 1.00 89.94 176 PRO A CA 1
ATOM 1335 C C . PRO A 1 176 ? 15.486 3.916 -3.858 1.00 89.94 176 PRO A C 1
ATOM 1337 O O . PRO A 1 176 ? 15.805 4.310 -2.736 1.00 89.94 176 PRO A O 1
ATOM 1340 N N . ARG A 1 177 ? 14.217 3.877 -4.268 1.00 93.31 177 ARG A N 1
ATOM 1341 C CA . ARG A 1 177 ? 13.064 4.266 -3.447 1.00 93.31 177 ARG A CA 1
ATOM 1342 C C . ARG A 1 177 ? 12.042 3.143 -3.399 1.00 93.31 177 ARG A C 1
ATOM 1344 O O . ARG A 1 177 ? 11.753 2.524 -4.422 1.00 93.31 177 ARG A O 1
ATOM 1351 N N . PHE A 1 178 ? 11.467 2.925 -2.225 1.00 94.31 178 PHE A N 1
ATOM 1352 C CA . PHE A 1 178 ? 10.387 1.973 -1.996 1.00 94.31 178 PHE A CA 1
ATOM 1353 C C . PHE A 1 178 ? 9.407 2.592 -1.000 1.00 94.31 178 PHE A C 1
ATOM 1355 O O . PHE A 1 178 ? 9.733 2.778 0.170 1.00 94.31 178 PHE A O 1
ATOM 1362 N N . GLU A 1 179 ? 8.228 2.965 -1.487 1.00 95.19 179 GLU A N 1
ATOM 1363 C CA . GLU A 1 179 ? 7.244 3.755 -0.750 1.00 95.19 179 GLU A CA 1
ATOM 1364 C C . GLU A 1 179 ? 5.917 2.983 -0.703 1.00 95.19 179 GLU A C 1
ATOM 1366 O O . GLU A 1 179 ? 5.101 3.104 -1.627 1.00 95.19 179 GLU A O 1
ATOM 1371 N N . PRO A 1 180 ? 5.719 2.123 0.316 1.00 93.25 180 PRO A N 1
ATOM 1372 C CA . PRO A 1 180 ? 4.475 1.387 0.482 1.00 93.25 180 PRO A CA 1
ATOM 1373 C C . PRO A 1 180 ? 3.341 2.336 0.872 1.00 93.25 180 PRO A C 1
ATOM 1375 O O . PRO A 1 180 ? 3.542 3.312 1.599 1.00 93.25 180 PRO A O 1
ATOM 1378 N N . PHE A 1 181 ? 2.133 2.029 0.412 1.00 92.50 181 PHE A N 1
ATOM 1379 C CA . PHE A 1 181 ? 0.946 2.763 0.827 1.00 92.50 181 PHE A CA 1
ATOM 1380 C C . PHE A 1 181 ? 0.506 2.309 2.226 1.00 92.50 181 PHE A C 1
ATOM 1382 O O . PHE A 1 181 ? 0.621 1.125 2.558 1.00 92.50 181 PHE A O 1
ATOM 1389 N N . PRO A 1 182 ? -0.013 3.223 3.062 1.00 89.12 182 PRO A N 1
ATOM 1390 C CA . PRO A 1 182 ? -0.546 2.876 4.375 1.00 89.12 182 PRO A CA 1
ATOM 1391 C C . PRO A 1 182 ? -1.588 1.746 4.309 1.00 89.12 182 PRO A C 1
ATOM 1393 O O . PRO A 1 182 ? -2.444 1.748 3.424 1.00 89.12 182 PRO A O 1
ATOM 1396 N N . GLY A 1 183 ? -1.489 0.763 5.211 1.00 88.56 183 GLY A N 1
ATOM 1397 C CA . GLY A 1 183 ? -2.388 -0.402 5.281 1.00 88.56 183 GLY A CA 1
ATOM 1398 C C . GLY A 1 183 ? -2.208 -1.446 4.174 1.00 88.56 183 GLY A C 1
ATOM 1399 O O . GLY A 1 183 ? -2.750 -2.547 4.262 1.00 88.56 183 GLY A O 1
ATOM 1400 N N . ALA A 1 184 ? -1.431 -1.141 3.128 1.00 92.25 184 ALA A N 1
ATOM 1401 C CA . ALA A 1 184 ? -1.301 -2.018 1.974 1.00 92.25 184 ALA A CA 1
ATOM 1402 C C . ALA A 1 184 ? -0.661 -3.360 2.332 1.00 92.25 184 ALA A C 1
ATOM 1404 O O . ALA A 1 184 ? -1.132 -4.393 1.863 1.00 92.25 184 ALA A O 1
ATOM 1405 N N . ALA A 1 185 ? 0.398 -3.347 3.149 1.00 92.50 185 ALA A N 1
ATOM 1406 C CA . ALA A 1 185 ? 1.147 -4.545 3.513 1.00 92.50 185 ALA A CA 1
ATOM 1407 C C . ALA A 1 185 ? 0.273 -5.542 4.288 1.00 92.50 185 ALA A C 1
ATOM 1409 O O . ALA A 1 185 ? 0.261 -6.729 3.966 1.00 92.50 185 ALA A O 1
ATOM 1410 N N . GLU A 1 186 ? -0.497 -5.060 5.264 1.00 92.56 186 GLU A N 1
ATOM 1411 C CA . GLU A 1 186 ? -1.444 -5.865 6.031 1.00 92.56 186 GLU A CA 1
ATOM 1412 C C . GLU A 1 186 ? -2.574 -6.406 5.153 1.00 92.56 186 GLU A C 1
ATOM 1414 O O . GLU A 1 186 ? -2.940 -7.574 5.295 1.00 92.56 186 GLU A O 1
ATOM 1419 N N . PHE A 1 187 ? -3.086 -5.593 4.224 1.00 93.31 187 PHE A N 1
ATOM 1420 C CA . PHE A 1 187 ? -4.137 -5.991 3.292 1.00 93.31 187 PHE A CA 1
ATOM 1421 C C . PHE A 1 187 ? -3.690 -7.139 2.380 1.00 93.31 187 PHE A C 1
ATOM 1423 O O . PHE A 1 187 ? -4.332 -8.189 2.335 1.00 93.31 187 PHE A O 1
ATOM 1430 N N . ILE A 1 188 ? -2.557 -6.995 1.681 1.00 93.75 188 ILE A N 1
ATOM 1431 C CA . ILE A 1 188 ? -2.093 -8.033 0.748 1.00 93.75 188 ILE A CA 1
ATOM 1432 C C . ILE A 1 188 ? -1.592 -9.293 1.460 1.00 93.75 188 ILE A C 1
ATOM 1434 O O . ILE A 1 188 ? -1.691 -10.383 0.895 1.00 93.75 188 ILE A O 1
ATOM 1438 N N . ALA A 1 189 ? -1.121 -9.180 2.705 1.00 92.88 189 ALA A N 1
ATOM 1439 C CA . ALA A 1 189 ? -0.685 -10.325 3.502 1.00 92.88 189 ALA A CA 1
ATOM 1440 C C . ALA A 1 189 ? -1.848 -11.250 3.900 1.00 92.88 189 ALA A C 1
ATOM 1442 O O . ALA A 1 189 ? -1.618 -12.407 4.262 1.00 92.88 189 ALA A O 1
ATOM 1443 N N . LYS A 1 190 ? -3.098 -10.775 3.830 1.00 91.62 190 LYS A N 1
ATOM 1444 C CA . LYS A 1 190 ? -4.284 -11.600 4.074 1.00 91.62 190 LYS A CA 1
ATOM 1445 C C . LYS A 1 190 ? -4.602 -12.491 2.861 1.00 91.62 190 LYS A C 1
ATOM 1447 O O . LYS A 1 190 ? -4.406 -12.056 1.719 1.00 91.62 190 LYS A O 1
ATOM 1452 N N . PRO A 1 191 ? -5.152 -13.696 3.094 1.00 89.69 191 PRO A N 1
ATOM 1453 C CA . PRO A 1 191 ? -5.828 -14.475 2.057 1.00 89.69 191 PRO A CA 1
ATOM 1454 C C . PRO A 1 191 ? -6.954 -13.659 1.414 1.00 89.69 191 PRO A C 1
ATOM 1456 O O . PRO A 1 191 ? -7.570 -12.837 2.100 1.00 89.69 191 PRO A O 1
ATOM 1459 N N . LEU A 1 192 ? -7.236 -13.883 0.129 1.00 88.00 192 LEU A N 1
ATOM 1460 C CA . LEU A 1 192 ? -8.197 -13.084 -0.643 1.00 88.00 192 LEU A CA 1
ATOM 1461 C C . LEU A 1 192 ? -9.575 -13.011 0.034 1.00 88.00 192 LEU A C 1
ATOM 1463 O O . LEU A 1 192 ? -10.134 -11.931 0.193 1.00 88.00 192 LEU A O 1
ATOM 1467 N N . GLU A 1 193 ? -10.073 -14.134 0.540 1.00 87.00 193 GLU A N 1
ATOM 1468 C CA . GLU A 1 193 ? -11.364 -14.242 1.219 1.00 87.00 193 GLU A CA 1
ATOM 1469 C C . GLU A 1 193 ? -11.451 -13.450 2.537 1.00 87.00 193 GLU A C 1
ATOM 1471 O O . GLU A 1 193 ? -12.545 -13.197 3.037 1.00 87.00 193 GLU A O 1
ATOM 1476 N N . LYS A 1 194 ? -10.309 -13.033 3.101 1.00 88.06 194 LYS A N 1
ATOM 1477 C CA . LYS A 1 194 ? -10.223 -12.229 4.335 1.00 88.06 194 LYS A CA 1
ATOM 1478 C C . LYS A 1 194 ? -9.882 -10.761 4.088 1.00 88.06 194 LYS A C 1
ATOM 1480 O O . LYS A 1 194 ? -9.781 -9.999 5.048 1.00 88.06 194 LYS A O 1
ATOM 1485 N N . ARG A 1 195 ? -9.661 -10.361 2.835 1.00 86.94 195 ARG A N 1
ATOM 1486 C CA . ARG A 1 195 ? -9.348 -8.970 2.474 1.00 86.94 195 ARG A CA 1
ATOM 1487 C C . ARG A 1 195 ? -10.574 -8.062 2.526 1.00 86.94 195 ARG A C 1
ATOM 1489 O O . ARG A 1 195 ? -10.423 -6.868 2.764 1.00 86.94 195 ARG A O 1
ATOM 1496 N N . GLY A 1 196 ? -11.767 -8.623 2.330 1.00 84.00 196 GLY A N 1
ATOM 1497 C CA . GLY A 1 196 ? -12.981 -7.845 2.089 1.00 84.00 196 GLY A CA 1
ATOM 1498 C C . GLY A 1 196 ? -12.950 -7.161 0.718 1.00 84.00 196 GLY A C 1
ATOM 1499 O O . GLY A 1 196 ? -11.893 -7.021 0.104 1.00 84.00 196 GLY A O 1
ATOM 1500 N N . VAL A 1 197 ? -14.115 -6.727 0.240 1.00 82.94 197 VAL A N 1
ATOM 1501 C CA . VAL A 1 197 ? -14.261 -6.058 -1.062 1.00 82.94 197 VAL A CA 1
ATOM 1502 C C . VAL A 1 197 ? -14.566 -4.584 -0.832 1.00 82.94 197 VAL A C 1
ATOM 1504 O O . VAL A 1 197 ? -15.451 -4.247 -0.043 1.00 82.94 197 VAL A O 1
ATOM 1507 N N . SER A 1 198 ? -13.850 -3.689 -1.515 1.00 80.19 198 SER A N 1
ATOM 1508 C CA . SER A 1 198 ? -14.161 -2.261 -1.447 1.00 80.19 198 SER A CA 1
ATOM 1509 C C . SER A 1 198 ? -15.284 -1.922 -2.427 1.00 80.19 198 SER A C 1
ATOM 1511 O O . SER A 1 198 ? -15.152 -2.131 -3.630 1.00 80.19 198 SER A O 1
ATOM 1513 N N . THR A 1 199 ? -16.399 -1.393 -1.922 1.00 67.94 199 THR A N 1
ATOM 1514 C CA . THR A 1 199 ? -17.554 -0.977 -2.742 1.00 67.94 199 THR A CA 1
ATOM 1515 C C . THR A 1 199 ? -17.558 0.522 -3.058 1.00 67.94 199 THR A C 1
ATOM 1517 O O . THR A 1 199 ? -18.401 0.988 -3.824 1.00 67.94 199 THR A O 1
ATOM 1520 N N . GLY A 1 200 ? -16.629 1.287 -2.475 1.00 68.50 200 GLY A N 1
ATOM 1521 C CA . GLY A 1 200 ? -16.533 2.738 -2.610 1.00 68.50 200 GLY A CA 1
ATOM 1522 C C . GLY A 1 200 ? -15.209 3.171 -3.230 1.00 68.50 200 GLY A C 1
ATOM 1523 O O . GLY A 1 200 ? -14.151 2.625 -2.919 1.00 68.50 200 GLY A O 1
ATOM 1524 N N . THR A 1 201 ? -15.259 4.189 -4.086 1.00 74.25 201 THR A N 1
ATOM 1525 C CA . THR A 1 201 ? -14.066 4.827 -4.651 1.00 74.25 201 THR A CA 1
ATOM 1526 C C . THR A 1 201 ? -13.764 6.133 -3.925 1.00 74.25 201 THR A C 1
ATOM 1528 O O . THR A 1 201 ? -14.684 6.892 -3.609 1.00 74.25 201 THR A O 1
ATOM 1531 N N . ALA A 1 202 ? -12.486 6.430 -3.703 1.00 70.62 202 ALA A N 1
ATOM 1532 C CA . ALA A 1 202 ? -12.034 7.709 -3.179 1.00 70.62 202 ALA A CA 1
ATOM 1533 C C . ALA A 1 202 ? -12.587 8.861 -4.039 1.00 70.62 202 ALA A C 1
ATOM 1535 O O . ALA A 1 202 ? -12.490 8.847 -5.266 1.00 70.62 202 ALA A O 1
ATOM 1536 N N . LYS A 1 203 ? -13.214 9.847 -3.386 1.00 61.97 203 LYS A N 1
ATOM 1537 C CA . LYS A 1 203 ? -13.820 11.029 -4.029 1.0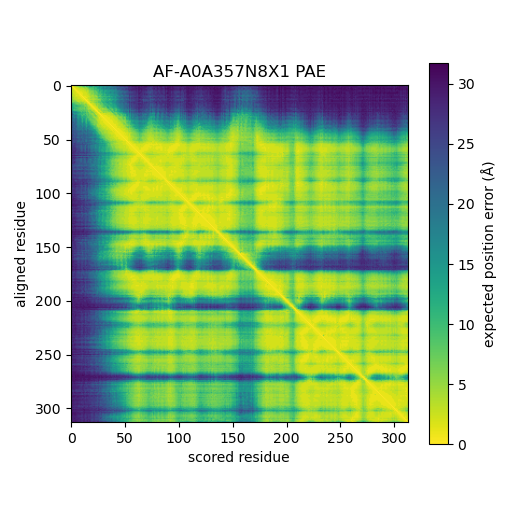0 61.97 203 LYS A CA 1
ATOM 1538 C C . LYS A 1 203 ? -12.914 12.263 -3.968 1.00 61.97 203 LYS A C 1
ATOM 1540 O O . LYS A 1 203 ? -13.367 13.369 -4.235 1.00 61.97 203 LYS A O 1
ATOM 1545 N N . ASP A 1 204 ? -11.649 12.088 -3.598 1.00 54.56 204 ASP A N 1
ATOM 1546 C CA . ASP A 1 204 ? -10.715 13.159 -3.234 1.00 54.56 204 ASP A CA 1
ATOM 1547 C C . ASP A 1 204 ? -10.050 13.860 -4.432 1.00 54.56 204 ASP A C 1
ATOM 1549 O O . ASP A 1 204 ? -9.077 14.592 -4.265 1.00 54.56 204 ASP A O 1
ATOM 1553 N N . GLY A 1 205 ? -10.565 13.662 -5.649 1.00 48.59 205 GLY A N 1
ATOM 1554 C CA . GLY A 1 205 ? -10.082 14.347 -6.850 1.00 48.59 205 GLY A CA 1
ATOM 1555 C C . GLY A 1 205 ? -8.671 13.944 -7.292 1.00 48.59 205 GLY A C 1
ATOM 1556 O O . GLY A 1 205 ? -8.166 14.510 -8.261 1.00 48.59 205 GLY A O 1
ATOM 1557 N N . ARG A 1 206 ? -8.032 12.960 -6.640 1.00 52.72 206 ARG A N 1
ATOM 1558 C CA . ARG A 1 206 ? -6.794 12.354 -7.145 1.00 52.72 206 ARG A CA 1
ATOM 1559 C C . ARG A 1 206 ? -7.121 11.556 -8.408 1.00 52.72 206 ARG A C 1
ATOM 1561 O O . ARG A 1 206 ? -8.122 10.851 -8.472 1.00 52.72 206 ARG A O 1
ATOM 1568 N N . ALA A 1 207 ? -6.273 11.687 -9.425 1.00 47.03 207 ALA A N 1
ATOM 1569 C CA . ALA A 1 207 ? -6.526 11.339 -10.829 1.00 47.03 207 ALA A CA 1
ATOM 1570 C C . ALA A 1 207 ? -6.827 9.852 -11.157 1.00 47.03 207 ALA A C 1
ATOM 1572 O O . ALA A 1 207 ? -6.972 9.504 -12.331 1.00 47.03 207 ALA A O 1
ATOM 1573 N N . ALA A 1 208 ? -6.939 8.967 -10.165 1.00 58.94 208 ALA A N 1
ATOM 1574 C CA . ALA A 1 208 ? -7.206 7.545 -10.355 1.00 58.94 208 ALA A CA 1
ATOM 1575 C C . ALA A 1 208 ? -8.687 7.222 -10.094 1.00 58.94 208 ALA A C 1
ATOM 1577 O O . ALA A 1 208 ? -9.099 6.941 -8.966 1.00 58.94 208 ALA A O 1
ATOM 1578 N N . ALA A 1 209 ? -9.488 7.277 -11.159 1.00 62.25 209 ALA A N 1
ATOM 1579 C CA . ALA A 1 209 ? -10.912 6.961 -11.159 1.00 62.25 209 ALA A CA 1
ATOM 1580 C C . ALA A 1 209 ? -11.165 5.467 -10.884 1.00 62.25 209 ALA A C 1
ATOM 1582 O O . ALA A 1 209 ? -11.429 4.732 -11.825 1.00 62.25 209 ALA A O 1
ATOM 1583 N N . ASN A 1 210 ? -11.036 5.035 -9.622 1.00 80.06 210 ASN A N 1
ATOM 1584 C CA . ASN A 1 210 ? -11.328 3.690 -9.081 1.00 80.06 210 ASN A CA 1
ATOM 1585 C C . ASN A 1 210 ? -10.523 3.336 -7.811 1.00 80.06 210 ASN A C 1
ATOM 1587 O O . ASN A 1 210 ? -10.604 2.201 -7.336 1.00 80.06 210 ASN A O 1
ATOM 1591 N N . MET A 1 211 ? -9.731 4.260 -7.257 1.00 86.69 211 MET A N 1
ATOM 1592 C CA . MET A 1 211 ? -8.993 3.986 -6.024 1.00 86.69 211 MET A CA 1
ATOM 1593 C C . MET A 1 211 ? -9.946 3.632 -4.880 1.00 86.69 211 MET A C 1
ATOM 1595 O O . MET A 1 211 ? -10.899 4.367 -4.639 1.00 86.69 211 MET A O 1
ATOM 1599 N N . ALA A 1 212 ? -9.691 2.530 -4.178 1.00 88.56 212 ALA A N 1
ATOM 1600 C CA . ALA A 1 212 ? -10.488 2.087 -3.045 1.00 88.56 212 ALA A CA 1
ATOM 1601 C C . ALA A 1 212 ? -10.525 3.170 -1.963 1.00 88.56 212 ALA A C 1
ATOM 1603 O O . ALA A 1 212 ? -9.503 3.765 -1.612 1.00 88.56 212 ALA A O 1
ATOM 1604 N N . GLN A 1 213 ? -11.720 3.432 -1.442 1.00 87.25 213 GLN A N 1
ATOM 1605 C CA . GLN A 1 213 ? -11.897 4.349 -0.329 1.00 87.25 213 GLN A CA 1
ATOM 1606 C C . GLN A 1 213 ? -11.320 3.724 0.947 1.00 87.25 213 GLN A C 1
ATOM 1608 O O . GLN A 1 213 ? -11.825 2.708 1.419 1.00 87.25 213 GLN A O 1
ATOM 1613 N N . ALA A 1 214 ? -10.283 4.345 1.509 1.00 87.94 214 ALA A N 1
ATOM 1614 C CA . ALA A 1 214 ? -9.660 3.878 2.742 1.00 87.94 214 ALA A CA 1
ATOM 1615 C C . ALA A 1 214 ? -10.581 4.072 3.958 1.00 87.94 214 ALA A C 1
ATOM 1617 O O . ALA A 1 214 ? -11.390 5.005 4.016 1.00 87.94 214 ALA A O 1
ATOM 1618 N N . TRP A 1 215 ? -10.428 3.205 4.952 1.00 92.50 215 TRP A N 1
ATOM 1619 C CA . TRP A 1 215 ? -11.174 3.235 6.208 1.00 92.50 215 TRP A CA 1
ATOM 1620 C C . TRP A 1 215 ? -10.216 3.207 7.384 1.00 92.50 215 TRP A C 1
ATOM 1622 O O . TRP A 1 215 ? -9.264 2.440 7.388 1.00 92.50 215 TRP A O 1
ATOM 1632 N N . SER A 1 216 ? -10.488 4.006 8.406 1.00 94.50 216 SER A N 1
ATOM 1633 C CA . SER A 1 216 ? -9.829 3.884 9.701 1.00 94.50 216 SER A CA 1
ATOM 1634 C C . SER A 1 216 ? -10.753 3.156 10.661 1.00 94.50 216 SER A C 1
ATOM 1636 O O . SER A 1 216 ? -11.946 3.448 10.720 1.00 94.50 216 SER A O 1
ATOM 1638 N N . ALA A 1 217 ? -10.209 2.229 11.442 1.00 96.88 217 ALA A N 1
ATOM 1639 C CA . ALA A 1 217 ? -10.921 1.601 12.544 1.00 96.88 217 ALA A CA 1
ATOM 1640 C C . ALA A 1 217 ? -10.090 1.656 13.821 1.00 96.88 217 ALA A C 1
ATOM 1642 O O . ALA A 1 217 ? -8.865 1.522 13.798 1.00 96.88 217 ALA A O 1
ATOM 1643 N N . ILE A 1 218 ? -10.779 1.837 14.942 1.00 97.12 218 ILE A N 1
ATOM 1644 C CA . ILE A 1 218 ? -10.205 1.834 16.280 1.00 97.12 218 ILE A CA 1
ATOM 1645 C C . ILE A 1 218 ? -10.817 0.665 17.035 1.00 97.12 218 ILE A C 1
ATOM 1647 O O . ILE A 1 218 ? -12.040 0.562 17.147 1.00 97.12 218 ILE A O 1
ATOM 1651 N N . ALA A 1 219 ? -9.966 -0.202 17.571 1.00 97.19 219 ALA A N 1
ATOM 1652 C CA . ALA A 1 219 ? -10.361 -1.280 18.458 1.00 97.19 219 ALA A CA 1
ATOM 1653 C C . ALA A 1 219 ? -9.799 -1.050 19.858 1.00 97.19 219 ALA A C 1
ATOM 1655 O O . ALA A 1 219 ? -8.661 -0.609 20.017 1.00 97.19 219 ALA A O 1
ATOM 1656 N N . ALA A 1 220 ? -10.598 -1.362 20.872 1.00 96.06 220 ALA A N 1
ATOM 1657 C CA . ALA A 1 220 ? -10.211 -1.245 22.266 1.00 96.06 220 ALA A CA 1
ATOM 1658 C C . ALA A 1 220 ? -10.774 -2.409 23.087 1.00 96.06 220 ALA A C 1
ATOM 1660 O O . ALA A 1 220 ? -11.842 -2.944 22.786 1.00 96.06 220 ALA A O 1
ATOM 1661 N N . GLY A 1 221 ? -10.043 -2.791 24.131 1.00 92.94 221 GLY A N 1
ATOM 1662 C CA . GLY A 1 221 ? -10.480 -3.739 25.152 1.00 92.94 221 GLY A CA 1
ATOM 1663 C C . GLY A 1 221 ? -10.479 -3.109 26.545 1.00 92.94 221 GLY A C 1
ATOM 1664 O O . GLY A 1 221 ? -10.121 -1.938 26.732 1.00 92.94 221 GLY A O 1
ATOM 1665 N N . SER A 1 222 ? -10.854 -3.915 27.535 1.00 90.25 222 SER A N 1
ATOM 1666 C CA . SER A 1 222 ? -10.907 -3.526 28.948 1.00 90.25 222 SER A CA 1
ATOM 1667 C C . SER A 1 222 ? -9.529 -3.299 29.566 1.00 90.25 222 SER A C 1
ATOM 1669 O O . SER A 1 222 ? -9.401 -2.522 30.515 1.00 90.25 222 SER A O 1
ATOM 1671 N N . ALA A 1 223 ? -8.483 -3.936 29.030 1.00 87.94 223 ALA A N 1
ATOM 1672 C CA . ALA A 1 223 ? -7.122 -3.751 29.511 1.00 87.94 223 ALA A CA 1
ATOM 1673 C C . ALA A 1 223 ? -6.558 -2.374 29.092 1.00 87.94 223 ALA A C 1
ATOM 1675 O O . ALA A 1 223 ? -6.767 -1.927 27.959 1.00 87.94 223 ALA A O 1
ATOM 1676 N N . PRO A 1 224 ? -5.746 -1.704 29.934 1.00 83.62 224 PRO A N 1
ATOM 1677 C CA . PRO A 1 224 ? -5.186 -0.388 29.613 1.00 83.62 224 PRO A CA 1
ATOM 1678 C C . PRO A 1 224 ? -4.417 -0.327 28.288 1.00 83.62 224 PRO A C 1
ATOM 1680 O O . PRO A 1 224 ? -4.513 0.667 27.572 1.00 83.62 224 PRO A O 1
ATOM 1683 N N . LYS A 1 225 ? -3.699 -1.399 27.933 1.00 88.50 225 LYS A N 1
ATOM 1684 C CA . LYS A 1 225 ? -2.924 -1.496 26.685 1.00 88.50 225 LYS A CA 1
ATOM 1685 C C . LYS A 1 225 ? -3.710 -2.067 25.497 1.00 88.50 225 LYS A C 1
ATOM 1687 O O . LYS A 1 225 ? -3.174 -2.075 24.399 1.00 88.50 225 LYS A O 1
ATOM 1692 N N . ALA A 1 226 ? -4.946 -2.526 25.703 1.00 93.31 226 ALA A N 1
ATOM 1693 C CA . ALA A 1 226 ? -5.785 -3.064 24.638 1.00 93.31 226 ALA A CA 1
ATOM 1694 C C . ALA A 1 226 ? -6.373 -1.919 23.805 1.00 93.31 226 ALA A C 1
ATOM 1696 O O . ALA A 1 226 ? -7.476 -1.443 24.083 1.00 93.31 226 ALA A O 1
ATOM 1697 N N . TYR A 1 227 ? -5.592 -1.421 22.848 1.00 93.69 227 TYR A N 1
ATOM 1698 C CA . TYR A 1 227 ? -5.965 -0.330 21.955 1.00 93.69 227 TYR A CA 1
ATOM 1699 C C . TYR A 1 227 ? -5.164 -0.409 20.656 1.00 93.69 227 TYR A C 1
ATOM 1701 O O . TYR A 1 227 ? -3.939 -0.512 20.695 1.00 93.69 227 TYR A O 1
ATOM 1709 N N . ALA A 1 228 ? -5.839 -0.310 19.516 1.00 95.50 228 ALA A N 1
ATOM 1710 C CA . ALA A 1 228 ? -5.201 -0.204 18.212 1.00 95.50 228 ALA A CA 1
ATOM 1711 C C . ALA A 1 228 ? -6.022 0.679 17.275 1.00 95.50 228 ALA A C 1
ATOM 1713 O O . ALA A 1 228 ? -7.251 0.678 17.320 1.00 95.50 228 ALA A O 1
ATOM 1714 N N . ILE A 1 229 ? -5.320 1.398 16.403 1.00 95.06 229 ILE A N 1
ATOM 1715 C CA . ILE A 1 229 ? -5.888 2.101 15.256 1.00 95.06 229 ILE A CA 1
ATOM 1716 C C . ILE A 1 229 ? -5.258 1.523 13.993 1.00 95.06 229 ILE A C 1
ATOM 1718 O O . ILE A 1 229 ? -4.041 1.349 13.938 1.00 95.06 229 ILE A O 1
ATOM 1722 N N . HIS A 1 230 ? -6.077 1.227 12.990 1.00 95.25 230 HIS A N 1
ATOM 1723 C CA . HIS A 1 230 ? -5.600 0.737 11.705 1.00 95.25 230 HIS A CA 1
ATOM 1724 C C . HIS A 1 230 ? -6.303 1.452 10.556 1.00 95.25 230 HIS A C 1
ATOM 1726 O O . HIS A 1 230 ? -7.523 1.616 10.583 1.00 95.25 230 HIS A O 1
ATOM 1732 N N . LEU A 1 231 ? -5.523 1.842 9.547 1.00 93.06 231 LEU A N 1
ATOM 1733 C CA . LEU A 1 231 ? -6.030 2.292 8.259 1.00 93.06 231 LEU A CA 1
ATOM 1734 C C . LEU A 1 231 ? -6.045 1.095 7.306 1.00 93.06 231 LEU A C 1
ATOM 1736 O O . LEU A 1 231 ? -4.982 0.604 6.940 1.00 93.06 231 LEU A O 1
ATOM 1740 N N . GLY A 1 232 ? -7.235 0.655 6.921 1.00 91.75 232 GLY A N 1
ATOM 1741 C CA . GLY A 1 232 ? -7.458 -0.416 5.961 1.00 91.75 232 GLY A CA 1
ATOM 1742 C C . GLY A 1 232 ? -7.942 0.079 4.599 1.00 91.75 232 GLY A C 1
ATOM 1743 O O . GLY A 1 232 ? -8.386 1.217 4.425 1.00 91.75 232 GLY A O 1
ATOM 1744 N N . VAL A 1 233 ? -7.886 -0.825 3.627 1.00 90.81 233 VAL A N 1
ATOM 1745 C CA . VAL A 1 233 ? -8.272 -0.614 2.219 1.00 90.81 233 VAL A CA 1
ATOM 1746 C C . VAL A 1 233 ? -9.793 -0.596 2.020 1.00 90.81 233 VAL A C 1
ATOM 1748 O O . VAL A 1 233 ? -10.311 -0.071 1.033 1.00 90.81 233 VAL A O 1
ATOM 1751 N N . ASN A 1 234 ? -10.521 -1.176 2.968 1.00 91.06 234 ASN A N 1
ATOM 1752 C CA . ASN A 1 234 ? -11.973 -1.149 3.078 1.00 91.06 234 ASN A CA 1
ATOM 1753 C C . ASN A 1 234 ? -12.368 -1.266 4.562 1.00 91.06 234 ASN A C 1
ATOM 1755 O O . ASN A 1 234 ? -11.512 -1.461 5.429 1.00 91.06 234 ASN A O 1
ATOM 1759 N N . GLU A 1 235 ? -13.660 -1.143 4.865 1.00 92.25 235 GLU A N 1
ATOM 1760 C CA . GLU A 1 235 ? -14.149 -1.168 6.246 1.00 92.25 235 GLU A CA 1
ATOM 1761 C C . GLU A 1 235 ? -13.837 -2.491 6.959 1.00 92.25 235 GLU A C 1
ATOM 1763 O O . GLU A 1 235 ? -13.380 -2.480 8.102 1.00 92.25 235 GLU A O 1
ATOM 1768 N N . GLN A 1 236 ? -14.056 -3.627 6.293 1.00 92.25 236 GLN A N 1
ATOM 1769 C CA . GLN A 1 236 ? -13.807 -4.944 6.874 1.00 92.25 236 GLN A CA 1
ATOM 1770 C C . GLN A 1 236 ? -12.320 -5.124 7.199 1.00 92.25 236 GLN A C 1
ATOM 1772 O O . GLN A 1 236 ? -11.971 -5.502 8.315 1.00 92.25 236 GLN A O 1
ATOM 1777 N N . ASP A 1 237 ? -11.443 -4.783 6.255 1.00 93.62 237 ASP A N 1
ATOM 1778 C CA . ASP A 1 237 ? -9.996 -4.810 6.432 1.00 93.62 237 ASP A CA 1
ATOM 1779 C C . ASP A 1 237 ? -9.555 -3.955 7.627 1.00 93.62 237 ASP A C 1
ATOM 1781 O O . ASP A 1 237 ? -8.831 -4.444 8.501 1.00 93.62 237 ASP A O 1
ATOM 1785 N N . ALA A 1 238 ? -10.060 -2.717 7.703 1.00 94.50 238 ALA A N 1
ATOM 1786 C CA . ALA A 1 238 ? -9.785 -1.793 8.795 1.00 94.50 238 ALA A CA 1
ATOM 1787 C C . ALA A 1 238 ? -10.176 -2.397 10.152 1.00 94.50 238 ALA A C 1
ATOM 1789 O O . ALA A 1 238 ? -9.356 -2.475 11.072 1.00 94.50 238 ALA A O 1
ATOM 1790 N N . ARG A 1 239 ? -11.423 -2.869 10.258 1.00 95.12 239 ARG A N 1
ATOM 1791 C CA . ARG A 1 239 ? -12.008 -3.439 11.477 1.00 95.12 239 ARG A CA 1
ATOM 1792 C C . ARG A 1 239 ? -11.273 -4.691 11.944 1.00 95.12 239 ARG A C 1
ATOM 1794 O O . ARG A 1 239 ? -10.862 -4.755 13.105 1.00 95.12 239 ARG A O 1
ATOM 1801 N N . ASP A 1 240 ? -11.079 -5.655 11.050 1.00 93.25 240 ASP A N 1
ATOM 1802 C CA . ASP A 1 240 ? -10.483 -6.951 11.376 1.00 93.25 240 ASP A CA 1
ATOM 1803 C C . ASP A 1 240 ? -9.019 -6.795 11.800 1.00 93.25 240 ASP A C 1
ATOM 1805 O O . ASP A 1 240 ? -8.572 -7.412 12.773 1.00 93.25 240 ASP A O 1
ATOM 1809 N N . THR A 1 241 ? -8.258 -5.937 11.109 1.00 94.06 241 THR A N 1
ATOM 1810 C CA . THR A 1 241 ? -6.860 -5.687 11.475 1.00 94.06 241 THR A CA 1
ATOM 1811 C C . THR A 1 241 ? -6.753 -4.906 12.780 1.00 94.06 241 THR A C 1
ATOM 1813 O O . THR A 1 241 ? -5.942 -5.288 13.624 1.00 94.06 241 THR A O 1
ATOM 1816 N N . ALA A 1 242 ? -7.577 -3.872 12.999 1.00 95.62 242 ALA A N 1
ATOM 1817 C CA . ALA A 1 242 ? -7.581 -3.135 14.264 1.00 95.62 242 ALA A CA 1
ATOM 1818 C C . ALA A 1 242 ? -7.897 -4.069 15.443 1.00 95.62 242 ALA A C 1
ATOM 1820 O O . ALA A 1 242 ? -7.178 -4.074 16.444 1.00 95.62 242 ALA A O 1
ATOM 1821 N N . ALA A 1 243 ? -8.919 -4.921 15.309 1.00 94.44 243 ALA A N 1
ATOM 1822 C CA . ALA A 1 243 ? -9.273 -5.905 16.330 1.00 94.44 243 ALA A CA 1
ATOM 1823 C C . ALA A 1 243 ? -8.120 -6.883 16.610 1.00 94.44 243 ALA A C 1
ATOM 1825 O O . ALA A 1 243 ? -7.788 -7.128 17.770 1.00 94.44 243 ALA A O 1
ATOM 1826 N N . LYS A 1 244 ? -7.451 -7.381 15.561 1.00 92.50 244 LYS A N 1
ATOM 1827 C CA . LYS A 1 244 ? -6.286 -8.269 15.691 1.00 92.50 244 LYS A CA 1
ATOM 1828 C C . LYS A 1 244 ? -5.091 -7.583 16.368 1.00 92.50 244 LYS A C 1
ATOM 1830 O O . LYS A 1 244 ? -4.423 -8.204 17.191 1.00 92.50 244 LYS A O 1
ATOM 1835 N N . GLN A 1 245 ? -4.806 -6.325 16.030 1.00 94.06 245 GLN A N 1
ATOM 1836 C CA . GLN A 1 245 ? -3.668 -5.563 16.565 1.00 94.06 245 GLN A CA 1
ATOM 1837 C C . GLN A 1 245 ? -3.892 -5.060 17.996 1.00 94.06 245 GLN A C 1
ATOM 1839 O O . GLN A 1 245 ? -2.926 -4.794 18.707 1.00 94.06 245 GLN A O 1
ATOM 1844 N N . CYS A 1 246 ? -5.146 -4.965 18.441 1.00 93.75 246 CYS A N 1
ATOM 1845 C CA . CYS A 1 246 ? -5.502 -4.491 19.777 1.00 93.75 246 CYS A CA 1
ATOM 1846 C C . CYS A 1 246 ? -4.942 -5.375 20.910 1.00 93.75 246 CYS A C 1
ATOM 1848 O O . CYS A 1 246 ? -4.746 -4.894 22.023 1.00 93.75 246 CYS A O 1
ATOM 1850 N N . GLY A 1 247 ? -4.609 -6.642 20.634 1.00 86.88 247 GLY A N 1
ATOM 1851 C CA . GLY A 1 247 ? -3.733 -7.436 21.505 1.00 86.88 247 GLY A CA 1
ATOM 1852 C C . GLY A 1 247 ? -4.376 -8.002 22.776 1.00 86.88 247 GLY A C 1
ATOM 1853 O O . GLY A 1 247 ? -3.656 -8.497 23.641 1.00 86.88 247 GLY A O 1
A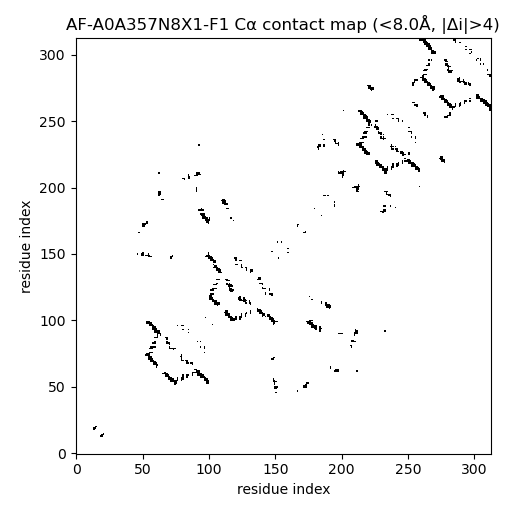TOM 1854 N N . SER A 1 248 ? -5.707 -7.963 22.897 1.00 87.06 248 SER A N 1
ATOM 1855 C CA . SER A 1 248 ? -6.471 -8.620 23.967 1.00 87.06 248 SER A CA 1
ATOM 1856 C C . SER A 1 248 ? -7.648 -9.412 23.395 1.00 87.06 248 SER A C 1
ATOM 1858 O O . SER A 1 248 ? -8.213 -9.042 22.367 1.00 87.06 248 SER A O 1
ATOM 1860 N N . GLY A 1 249 ? -8.036 -10.505 24.059 1.00 87.12 249 GLY A N 1
ATOM 1861 C CA . GLY A 1 249 ? -9.126 -11.381 23.605 1.00 87.12 249 GLY A CA 1
ATOM 1862 C C . GLY A 1 249 ? -10.519 -10.741 23.665 1.00 87.12 249 GLY A C 1
ATOM 1863 O O . GLY A 1 249 ? -11.446 -11.234 23.032 1.00 87.12 249 GLY A O 1
ATOM 1864 N N . ASP A 1 250 ? -10.669 -9.642 24.405 1.00 91.81 250 ASP A N 1
ATOM 1865 C CA . ASP A 1 250 ? -11.915 -8.884 24.555 1.00 91.81 250 ASP A CA 1
ATOM 1866 C C . ASP A 1 250 ? -11.978 -7.629 23.669 1.00 91.81 250 ASP A C 1
ATOM 1868 O O . ASP A 1 250 ? -12.927 -6.850 23.777 1.00 91.81 250 ASP A O 1
ATOM 1872 N N . CYS A 1 251 ? -10.977 -7.415 22.810 1.00 93.62 251 CYS A N 1
ATOM 1873 C CA . CYS A 1 251 ? -10.926 -6.264 21.921 1.00 93.62 251 CYS A CA 1
ATOM 1874 C C . CYS A 1 251 ? -12.130 -6.221 20.978 1.00 93.62 251 CYS A C 1
ATOM 1876 O O . CYS A 1 251 ? -12.440 -7.189 20.282 1.00 93.62 251 CYS A O 1
ATOM 1878 N N . LYS A 1 252 ? -12.778 -5.057 20.915 1.00 95.19 252 LYS A N 1
ATOM 1879 C CA . LYS A 1 252 ? -13.886 -4.776 20.001 1.00 95.19 252 LYS A CA 1
ATOM 1880 C C . LYS A 1 252 ? -13.614 -3.492 19.243 1.00 95.19 252 LYS A C 1
ATOM 1882 O O . LYS A 1 252 ? -12.981 -2.579 19.769 1.00 95.19 252 LYS A O 1
ATOM 1887 N N . VAL A 1 253 ? -14.112 -3.414 18.013 1.00 96.50 253 VAL A N 1
ATOM 1888 C CA . VAL A 1 253 ? -14.089 -2.165 17.250 1.00 96.50 253 VAL A CA 1
ATOM 1889 C C . VAL A 1 253 ? -15.050 -1.179 17.906 1.00 96.50 253 VAL A C 1
ATOM 1891 O O . VAL A 1 253 ? -16.241 -1.461 18.007 1.00 96.50 253 VAL A O 1
ATOM 1894 N N . VAL A 1 254 ? -14.522 -0.037 18.340 1.00 96.12 254 VAL A N 1
ATOM 1895 C CA . VAL A 1 254 ? -15.287 1.043 18.978 1.00 96.12 254 VAL A CA 1
ATOM 1896 C C . VAL A 1 254 ? -15.637 2.157 17.996 1.00 96.12 254 VAL A C 1
ATOM 1898 O O . VAL A 1 254 ? -16.669 2.793 18.147 1.00 96.12 254 VAL A O 1
ATOM 1901 N N . ALA A 1 255 ? -14.825 2.358 16.956 1.00 96.38 255 ALA A N 1
ATOM 1902 C CA . ALA A 1 255 ? -15.105 3.309 15.886 1.00 96.38 255 ALA A CA 1
ATOM 1903 C C . ALA A 1 255 ? -14.603 2.767 14.548 1.00 96.38 255 ALA A C 1
ATOM 1905 O O . ALA A 1 255 ? -13.546 2.140 14.489 1.00 96.38 255 ALA A O 1
ATOM 1906 N N . ALA A 1 256 ? -15.337 3.042 13.474 1.00 95.81 256 ALA A N 1
ATOM 1907 C CA . ALA A 1 256 ? -14.856 2.904 12.106 1.00 95.81 256 ALA A CA 1
ATOM 1908 C C . ALA A 1 256 ? -15.390 4.080 11.288 1.00 95.81 256 ALA A C 1
ATOM 1910 O O . ALA A 1 256 ? -16.563 4.432 11.410 1.00 95.81 256 ALA A O 1
ATOM 1911 N N . PHE A 1 257 ? -14.521 4.712 10.513 1.00 94.38 257 PHE A N 1
ATOM 1912 C CA . PHE A 1 257 ? -14.814 5.959 9.820 1.00 94.38 257 PHE A CA 1
ATOM 1913 C C . PHE A 1 257 ? -13.978 6.066 8.548 1.00 94.38 257 PHE A C 1
ATOM 1915 O O . PHE A 1 257 ? -12.920 5.447 8.422 1.00 94.38 257 PHE A O 1
ATOM 1922 N N . THR A 1 258 ? -14.467 6.836 7.585 1.00 92.00 258 THR A N 1
ATOM 1923 C CA . THR A 1 258 ? -13.828 7.031 6.282 1.00 92.00 258 THR A CA 1
ATOM 1924 C C . THR A 1 258 ? -13.699 8.517 5.928 1.00 92.00 258 THR A C 1
ATOM 1926 O O . THR A 1 258 ? -14.103 9.374 6.708 1.00 92.00 258 THR A O 1
ATOM 1929 N N . LEU A 1 259 ? -13.109 8.828 4.770 1.00 87.31 259 LEU A N 1
ATOM 1930 C CA . LEU A 1 259 ? -12.936 10.186 4.252 1.00 87.31 259 LEU A CA 1
ATOM 1931 C C . LEU A 1 259 ? -14.235 11.006 4.369 1.00 87.31 259 LEU A C 1
ATOM 1933 O O . LEU A 1 259 ? -15.295 10.568 3.912 1.00 87.31 259 LEU A O 1
ATOM 1937 N N . GLY A 1 260 ? -14.138 12.205 4.944 1.00 88.19 260 GLY A N 1
ATOM 1938 C CA . GLY A 1 260 ? -15.284 13.083 5.206 1.00 88.19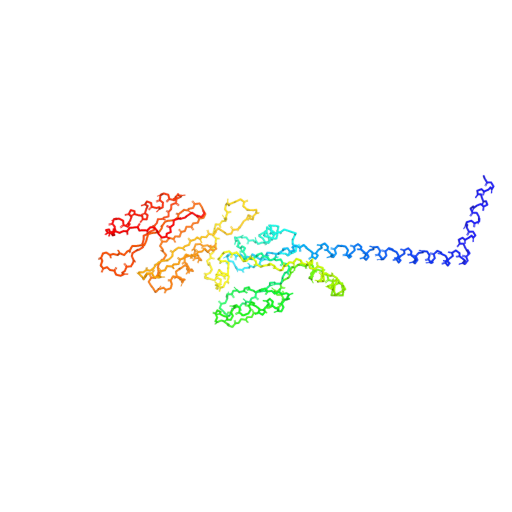 260 GLY A CA 1
ATOM 1939 C C . GLY A 1 260 ? -16.037 12.765 6.502 1.00 88.19 260 GLY A C 1
ATOM 1940 O O . GLY A 1 260 ? -17.121 13.308 6.726 1.00 88.19 260 GLY A O 1
ATOM 1941 N N . GLN A 1 261 ? -15.484 11.890 7.343 1.00 93.56 261 GLN A N 1
ATOM 1942 C CA . GLN A 1 261 ? -15.951 11.623 8.698 1.00 93.56 261 GLN A CA 1
ATOM 1943 C C . GLN A 1 261 ? -14.831 11.871 9.709 1.00 93.56 261 GLN A C 1
ATOM 1945 O O . GLN A 1 261 ? -13.641 11.736 9.421 1.00 93.56 261 GLN A O 1
ATOM 1950 N N . CYS A 1 262 ? -15.241 12.195 10.926 1.00 95.75 262 CYS A N 1
ATOM 1951 C CA . CYS A 1 262 ? -14.382 12.408 12.072 1.00 95.75 262 CYS A CA 1
ATOM 1952 C C . CYS A 1 262 ? -14.767 11.444 13.182 1.00 95.75 262 CYS A C 1
ATOM 1954 O O . CYS A 1 262 ? -15.939 11.085 13.320 1.00 95.75 262 CYS A O 1
ATOM 1956 N N . ALA A 1 263 ? -13.780 11.026 13.967 1.00 97.06 263 ALA A N 1
ATOM 1957 C CA . ALA A 1 263 ? -14.001 10.168 15.114 1.00 97.06 263 ALA A CA 1
ATOM 1958 C C . ALA A 1 263 ? -13.333 10.735 16.361 1.00 97.06 263 ALA A C 1
ATOM 1960 O O . ALA A 1 263 ? -12.223 11.269 16.305 1.00 97.06 263 ALA A O 1
ATOM 1961 N N . ALA A 1 264 ? -14.002 10.546 17.490 1.00 97.44 264 ALA A N 1
ATOM 1962 C CA . ALA A 1 264 ? -13.477 10.829 18.811 1.00 97.44 264 ALA A CA 1
ATOM 1963 C C . ALA A 1 264 ? -13.612 9.580 19.681 1.00 97.44 264 ALA A C 1
ATOM 1965 O O . ALA A 1 264 ? -14.601 8.855 19.586 1.00 97.44 264 ALA A O 1
ATOM 1966 N N . VAL A 1 265 ? -12.610 9.312 20.515 1.00 96.50 265 VAL A N 1
ATOM 1967 C CA . VAL A 1 265 ? -12.606 8.166 21.430 1.00 96.50 265 VAL A CA 1
ATOM 1968 C C . VAL A 1 265 ? -12.185 8.626 22.811 1.00 96.50 265 VAL A C 1
ATOM 1970 O O . VAL A 1 265 ? -11.137 9.250 22.980 1.00 96.50 265 VAL A O 1
ATOM 1973 N N . VAL A 1 266 ? -12.981 8.260 23.806 1.00 95.31 266 VAL A N 1
ATOM 1974 C CA . VAL A 1 266 ? -12.716 8.458 25.227 1.00 95.31 266 VAL A CA 1
ATOM 1975 C C . VAL A 1 266 ? -12.392 7.114 25.858 1.00 95.31 266 VAL A C 1
ATOM 1977 O O . VAL A 1 266 ? -13.095 6.129 25.639 1.00 95.31 266 VAL A O 1
ATOM 1980 N N . ARG A 1 267 ? -11.341 7.067 26.682 1.00 92.50 267 ARG A N 1
ATOM 1981 C CA . ARG A 1 267 ? -11.035 5.892 27.511 1.00 92.50 267 ARG A CA 1
ATOM 1982 C C . ARG A 1 267 ? -10.981 6.290 28.971 1.00 92.50 267 ARG A C 1
ATOM 1984 O O . ARG A 1 267 ? -10.098 7.037 29.383 1.00 92.50 267 ARG A O 1
ATOM 1991 N N . SER A 1 268 ? -11.908 5.762 29.759 1.00 89.94 268 SER A N 1
ATOM 1992 C CA . SER A 1 268 ? -12.031 6.086 31.175 1.00 89.94 268 SER A CA 1
ATOM 1993 C C . SER A 1 268 ? -11.914 4.853 32.055 1.00 89.94 268 SER A C 1
ATOM 1995 O O . SER A 1 268 ? -12.297 3.752 31.669 1.00 89.94 268 SER A O 1
ATOM 1997 N N . ARG A 1 269 ? -11.387 5.036 33.267 1.00 82.81 269 ARG A N 1
ATOM 1998 C CA . ARG A 1 269 ? -11.423 4.007 34.309 1.00 82.81 269 ARG A CA 1
ATOM 1999 C C . ARG A 1 269 ? -12.625 4.255 35.204 1.00 82.81 269 ARG A C 1
ATOM 2001 O O . ARG A 1 269 ? -12.804 5.363 35.716 1.00 82.81 269 ARG A O 1
ATOM 2008 N N . GLY A 1 270 ? -13.411 3.206 35.430 1.00 67.44 270 GLY A N 1
ATOM 2009 C CA . GLY A 1 270 ? -14.496 3.243 36.406 1.00 67.44 270 GLY A CA 1
ATOM 2010 C C . GLY A 1 270 ? -13.971 3.553 37.813 1.00 67.44 270 GLY A C 1
ATOM 2011 O O . GLY A 1 270 ? -12.833 3.227 38.162 1.00 67.44 270 GLY A O 1
ATOM 2012 N N . LYS A 1 271 ? -14.795 4.187 38.651 1.00 62.34 271 LYS A N 1
ATOM 2013 C CA . LYS A 1 271 ? -14.430 4.513 40.038 1.00 62.34 271 LYS A CA 1
ATOM 2014 C C . LYS A 1 271 ? -14.136 3.219 40.816 1.00 62.34 271 LYS A C 1
ATOM 2016 O O . LYS A 1 271 ? -15.054 2.480 41.145 1.00 62.34 271 LYS A O 1
ATOM 2021 N N . GLY A 1 272 ? -12.860 2.960 41.110 1.00 64.31 272 GLY A N 1
ATOM 2022 C CA . GLY A 1 272 ? -12.421 1.764 41.843 1.00 64.31 272 GLY A CA 1
ATOM 2023 C C . GLY A 1 272 ? -12.280 0.491 40.998 1.00 64.31 272 GLY A C 1
ATOM 2024 O O . GLY A 1 272 ? -12.170 -0.585 41.573 1.00 64.31 272 GLY A O 1
ATOM 2025 N N . SER A 1 273 ? -12.275 0.598 39.664 1.00 68.88 273 SER A N 1
ATOM 2026 C CA . SER A 1 273 ? -12.070 -0.538 38.759 1.00 68.88 273 SER A CA 1
ATOM 2027 C C . SER A 1 273 ? -10.823 -0.344 37.898 1.00 68.88 273 SER A C 1
ATOM 2029 O O . SER A 1 273 ? -10.553 0.756 37.412 1.00 68.88 273 SER A O 1
ATOM 2031 N N . GLU A 1 274 ? -10.069 -1.423 37.681 1.00 72.44 274 GLU A N 1
ATOM 2032 C CA . GLU A 1 274 ? -8.980 -1.452 36.695 1.00 72.44 274 GLU A CA 1
ATOM 2033 C C . GLU A 1 274 ? -9.495 -1.596 35.253 1.00 72.44 274 GLU A C 1
ATOM 2035 O O . GLU A 1 274 ? -8.735 -1.402 34.303 1.00 72.44 274 GLU A O 1
ATOM 2040 N N . VAL A 1 275 ? -10.792 -1.886 35.086 1.00 80.38 275 VAL A N 1
ATOM 2041 C CA . VAL A 1 275 ? -11.461 -1.996 33.787 1.00 80.38 275 VAL A CA 1
ATOM 2042 C C . VAL A 1 275 ? -11.549 -0.622 33.132 1.00 80.38 275 VAL A C 1
ATOM 2044 O O . VAL A 1 275 ? -12.135 0.319 33.680 1.00 80.38 275 VAL A O 1
ATOM 2047 N N . VAL A 1 276 ? -10.992 -0.526 31.927 1.00 86.44 276 VAL A N 1
ATOM 2048 C CA . VAL A 1 276 ? -11.126 0.645 31.064 1.00 86.44 276 VAL A CA 1
ATOM 2049 C C . VAL A 1 276 ? -12.399 0.517 30.234 1.00 86.44 276 VAL A C 1
ATOM 2051 O O . VAL A 1 276 ? -12.553 -0.413 29.447 1.00 86.44 276 VAL A O 1
ATOM 2054 N N . GLN A 1 277 ? -13.303 1.475 30.392 1.00 89.94 277 GLN A N 1
ATOM 2055 C CA . GLN A 1 277 ? -14.447 1.671 29.510 1.00 89.94 277 GLN A CA 1
ATOM 2056 C C . GLN A 1 277 ? -14.032 2.574 28.351 1.00 89.94 277 GLN A C 1
ATOM 2058 O O . GLN A 1 277 ? -13.253 3.514 28.531 1.00 89.94 277 GLN A O 1
ATOM 2063 N N . THR A 1 278 ? -14.526 2.263 27.156 1.00 93.50 278 THR A N 1
ATOM 2064 C CA . THR A 1 278 ? -14.223 3.022 25.943 1.00 93.50 278 THR A CA 1
ATOM 2065 C C . THR A 1 278 ? -15.524 3.489 25.313 1.00 93.50 278 THR A C 1
ATOM 2067 O O . THR A 1 278 ? -16.422 2.677 25.105 1.00 93.50 278 THR A O 1
ATOM 2070 N N . PHE A 1 279 ? -15.591 4.778 25.005 1.00 94.69 279 PHE A N 1
ATOM 2071 C CA . PHE A 1 279 ? -16.720 5.441 24.360 1.00 94.69 279 PHE A CA 1
ATOM 2072 C C . PHE A 1 279 ? -16.212 6.089 23.085 1.00 94.69 279 PHE A C 1
ATOM 2074 O O . PHE A 1 279 ? -15.067 6.548 23.045 1.00 94.69 279 PHE A O 1
ATOM 2081 N N . ALA A 1 280 ? -17.021 6.101 22.037 1.00 96.25 280 ALA A N 1
ATOM 2082 C CA . ALA A 1 280 ? -16.595 6.644 20.764 1.00 96.25 280 ALA A CA 1
ATOM 2083 C C . ALA A 1 280 ? -17.764 7.256 20.005 1.00 96.25 280 ALA A C 1
ATOM 2085 O O . ALA A 1 280 ? -18.872 6.732 20.030 1.00 96.25 280 ALA A O 1
ATOM 2086 N N . GLY A 1 281 ? -17.473 8.336 19.292 1.00 96.06 281 GLY A N 1
ATOM 2087 C CA . GLY A 1 281 ? -18.393 9.009 18.393 1.00 96.06 281 GLY A CA 1
ATOM 2088 C C . GLY A 1 281 ? -17.795 9.064 16.997 1.00 96.06 281 GLY A C 1
ATOM 2089 O O . GLY A 1 281 ? -16.592 9.282 16.847 1.00 96.06 281 GLY A O 1
ATOM 2090 N N . VAL A 1 282 ? -18.631 8.863 15.979 1.00 96.88 282 VAL A N 1
ATOM 2091 C CA . VAL A 1 282 ? -18.286 9.089 14.570 1.00 96.88 282 VAL A CA 1
ATOM 2092 C C . VAL A 1 282 ? -19.311 10.050 13.986 1.00 96.88 282 VAL A C 1
ATOM 2094 O O . VAL A 1 282 ? -20.509 9.780 14.035 1.00 96.88 282 VAL A O 1
ATOM 2097 N N . ALA A 1 283 ? -18.846 11.161 13.426 1.00 96.12 283 ALA A N 1
ATOM 2098 C CA . ALA A 1 283 ? -19.698 12.209 12.873 1.00 96.12 283 ALA A CA 1
ATOM 2099 C C . ALA A 1 283 ? -19.061 12.854 11.635 1.00 96.12 283 ALA A C 1
ATOM 2101 O O . ALA A 1 283 ? -18.000 12.432 11.179 1.00 96.12 283 ALA A O 1
ATOM 2102 N N . LYS A 1 284 ? -19.712 13.868 11.055 1.00 94.69 284 LYS A N 1
ATOM 2103 C CA . LYS A 1 284 ? -19.159 14.614 9.908 1.00 94.69 284 LYS A CA 1
ATOM 2104 C C . LYS A 1 284 ? -18.143 15.671 10.335 1.00 94.69 284 LYS A C 1
ATOM 2106 O O . LYS A 1 284 ? -17.344 16.109 9.515 1.00 94.69 284 LYS A O 1
ATOM 2111 N N . THR A 1 285 ? -18.191 16.094 11.594 1.00 95.75 285 THR A N 1
ATOM 2112 C CA . THR A 1 285 ? -17.305 17.116 12.152 1.00 95.75 285 THR A CA 1
ATOM 2113 C C . THR A 1 285 ? -16.686 16.639 13.466 1.00 95.75 285 THR A C 1
ATOM 2115 O O . THR A 1 285 ? -17.237 15.762 14.132 1.00 95.75 285 THR A O 1
ATOM 2118 N N . LEU A 1 286 ? -15.531 17.204 13.842 1.00 95.19 286 LEU A N 1
ATOM 2119 C CA . LEU A 1 286 ? -14.875 16.878 15.117 1.00 95.19 286 LEU A CA 1
ATOM 2120 C C . LEU A 1 286 ? -15.759 17.199 16.328 1.00 95.19 286 LEU A C 1
ATOM 2122 O O . LEU A 1 286 ? -15.938 16.296 17.140 1.00 95.19 286 LEU A O 1
ATOM 2126 N N . PRO A 1 287 ? -16.381 18.394 16.438 1.00 96.94 287 PRO A N 1
ATOM 2127 C CA . PRO A 1 287 ? -17.171 18.725 17.622 1.00 96.94 287 PRO A CA 1
ATOM 2128 C C . PRO A 1 287 ? -18.344 17.767 17.845 1.00 96.94 287 PRO A C 1
ATOM 2130 O O . PRO A 1 287 ? -18.581 17.355 18.973 1.00 96.94 287 PRO A O 1
ATOM 2133 N N . GLU A 1 288 ? -19.031 17.349 16.778 1.00 96.88 288 GLU A N 1
ATOM 2134 C CA . GLU A 1 288 ? -20.131 16.378 16.872 1.00 96.88 288 GLU A CA 1
ATOM 2135 C C . GLU A 1 288 ? -19.638 14.992 17.324 1.00 96.88 288 GLU A C 1
ATOM 2137 O O . GLU A 1 288 ? -20.297 14.318 18.115 1.00 96.88 288 GLU A O 1
ATOM 2142 N N . ALA A 1 289 ? -18.475 14.551 16.829 1.00 96.56 289 ALA A N 1
ATOM 2143 C CA . ALA A 1 289 ? -17.895 13.269 17.222 1.00 96.56 289 ALA A CA 1
ATOM 2144 C C . ALA A 1 289 ? -17.439 13.293 18.690 1.00 96.56 289 ALA A C 1
ATOM 2146 O O . ALA A 1 289 ? -17.677 12.334 19.427 1.00 96.56 289 ALA A O 1
ATOM 2147 N N . GLU A 1 290 ? -16.805 14.389 19.114 1.00 97.06 290 GLU A N 1
ATOM 2148 C CA . GLU A 1 290 ? -16.400 14.624 20.501 1.00 97.06 290 GLU A CA 1
ATOM 2149 C C . GLU A 1 290 ? -17.601 14.650 21.442 1.00 97.06 290 GLU A C 1
ATOM 2151 O O . GLU A 1 290 ? -17.587 13.957 22.457 1.00 97.06 290 GLU A O 1
ATOM 2156 N N . GLU A 1 291 ? -18.642 15.410 21.098 1.00 96.19 291 GLU A N 1
ATOM 2157 C CA . GLU A 1 291 ? -19.857 15.526 21.901 1.00 96.19 291 GLU A CA 1
ATOM 2158 C C . GLU A 1 291 ? -20.518 14.164 22.104 1.00 96.19 291 GLU A C 1
ATOM 2160 O O . GLU A 1 291 ? -20.868 13.834 23.235 1.00 96.19 291 GLU A O 1
ATOM 2165 N N . ALA A 1 292 ? -20.610 13.337 21.058 1.00 95.81 292 ALA A N 1
ATOM 2166 C CA . ALA A 1 292 ? -21.125 11.976 21.178 1.00 95.81 292 ALA A CA 1
ATOM 2167 C C . ALA A 1 292 ? -20.264 11.112 22.124 1.00 95.81 292 ALA A C 1
ATOM 2169 O O . ALA A 1 292 ? -20.784 10.508 23.060 1.00 95.81 292 ALA A O 1
ATOM 2170 N N . ALA A 1 293 ? -18.938 11.092 21.937 1.00 95.75 293 ALA A N 1
ATOM 2171 C CA . ALA A 1 293 ? -18.042 10.258 22.747 1.00 95.75 293 ALA A CA 1
ATOM 2172 C C . ALA A 1 293 ? -17.983 10.689 24.225 1.00 95.75 293 ALA A C 1
ATOM 2174 O O . ALA A 1 293 ? -17.875 9.850 25.125 1.00 95.75 293 ALA A O 1
ATOM 2175 N N . VAL A 1 294 ? -17.997 11.999 24.482 1.00 95.56 294 VAL A N 1
ATOM 2176 C CA . VAL A 1 294 ? -17.906 12.566 25.831 1.00 95.56 294 VAL A CA 1
ATOM 2177 C C . VAL A 1 294 ? -19.245 12.468 26.551 1.00 95.56 294 VAL A C 1
ATOM 2179 O O . VAL A 1 294 ? -19.238 12.095 27.723 1.00 95.56 294 VAL A O 1
ATOM 2182 N N . SER A 1 295 ? -20.368 12.739 25.878 1.00 94.50 295 SER A N 1
ATOM 2183 C CA . SER A 1 295 ? -21.704 12.596 26.473 1.00 94.50 295 SER A CA 1
ATOM 2184 C C . SER A 1 295 ? -21.940 11.165 26.950 1.00 94.50 295 SER A C 1
ATOM 2186 O O . SER A 1 295 ? -22.253 10.970 28.121 1.00 94.50 295 SER A O 1
ATOM 2188 N N . ASP A 1 296 ? -21.629 10.161 26.120 1.00 93.62 296 ASP A N 1
ATOM 2189 C CA . ASP A 1 296 ? -21.746 8.747 26.506 1.00 93.62 296 ASP A CA 1
ATOM 2190 C C . ASP A 1 296 ? -20.890 8.397 27.740 1.00 93.62 296 ASP A C 1
ATOM 2192 O O . ASP A 1 296 ? -21.305 7.631 28.612 1.00 93.62 296 ASP A O 1
ATOM 2196 N N . CYS A 1 297 ? -19.688 8.971 27.840 1.00 93.38 297 CYS A N 1
ATOM 2197 C CA . CYS A 1 297 ? -18.808 8.773 28.990 1.00 93.38 297 CYS A CA 1
ATOM 2198 C C . CYS A 1 297 ? -19.336 9.453 30.266 1.00 93.38 297 CYS A C 1
ATOM 2200 O O . CYS A 1 297 ? -19.219 8.907 31.367 1.00 93.38 297 CYS A O 1
ATOM 2202 N N . VAL A 1 298 ? -19.909 10.651 30.140 1.00 91.75 298 VAL A N 1
ATOM 2203 C CA . VAL A 1 298 ? -20.512 11.375 31.267 1.00 91.75 298 VAL A CA 1
ATOM 2204 C C . VAL A 1 298 ? -21.746 10.627 31.770 1.00 91.75 298 VAL A C 1
ATOM 2206 O O . VAL A 1 298 ? -21.867 10.398 32.976 1.00 91.75 298 VAL A O 1
ATOM 2209 N N . ASP A 1 299 ? -22.597 10.160 30.858 1.00 91.06 299 ASP A N 1
ATOM 2210 C CA . ASP A 1 299 ? -23.811 9.401 31.166 1.00 91.06 299 ASP A CA 1
ATOM 2211 C C . ASP A 1 299 ? -23.504 8.045 31.814 1.00 91.06 299 ASP A C 1
ATOM 2213 O O . ASP A 1 299 ? -24.269 7.552 32.646 1.00 91.06 299 ASP A O 1
ATOM 2217 N N . SER A 1 300 ? -22.335 7.464 31.527 1.00 88.00 300 SER A N 1
ATOM 2218 C CA . SER A 1 300 ? -21.864 6.250 32.198 1.00 88.00 300 SER A CA 1
ATOM 2219 C C . SER A 1 300 ? -21.445 6.473 33.662 1.00 88.00 300 SER A C 1
ATOM 2221 O O . SER A 1 300 ? -21.071 5.514 34.346 1.00 88.00 300 SER A O 1
ATOM 2223 N N . GLY A 1 301 ? -21.429 7.721 34.147 1.00 85.25 301 GLY A N 1
ATOM 2224 C CA . GLY A 1 301 ? -20.977 8.084 35.491 1.00 85.25 301 GLY A CA 1
ATOM 2225 C C . GLY A 1 301 ? -19.457 8.015 35.676 1.00 85.25 301 GLY A C 1
ATOM 2226 O O . GLY A 1 301 ? -18.971 7.877 36.806 1.00 85.25 301 GLY A O 1
ATOM 2227 N N . ALA A 1 302 ? -18.686 8.071 34.585 1.00 84.31 302 ALA A N 1
ATOM 2228 C CA . ALA A 1 302 ? -17.232 8.083 34.654 1.00 84.31 302 ALA A CA 1
ATOM 2229 C C . ALA A 1 302 ? -16.711 9.357 35.345 1.00 84.31 302 ALA A C 1
ATOM 2231 O O . ALA A 1 302 ? -17.228 10.456 35.167 1.00 84.31 302 ALA A O 1
ATOM 2232 N N . ARG A 1 303 ? -15.640 9.229 36.141 1.00 77.38 303 ARG A N 1
ATOM 2233 C CA . ARG A 1 303 ? -15.082 10.369 36.898 1.00 77.38 303 ARG A CA 1
ATOM 2234 C C . ARG A 1 303 ? -14.340 11.372 36.007 1.00 77.38 303 ARG A C 1
ATOM 2236 O O . ARG A 1 303 ? -14.293 12.554 36.329 1.00 77.38 303 ARG A O 1
ATOM 2243 N N . TYR A 1 304 ? -13.716 10.884 34.939 1.00 86.12 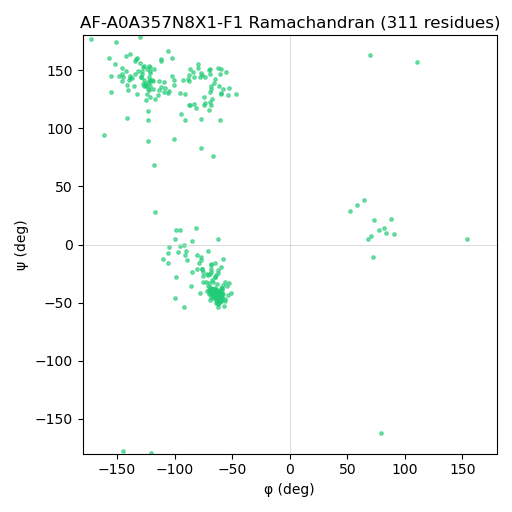304 TYR A N 1
ATOM 2244 C CA . TYR A 1 304 ? -12.957 11.674 33.972 1.00 86.12 304 TYR A CA 1
ATOM 2245 C C . TYR A 1 304 ? -13.212 11.110 32.578 1.00 86.12 304 TYR A C 1
ATOM 2247 O O . TYR A 1 304 ? -13.162 9.893 32.412 1.00 86.12 304 TYR A O 1
ATOM 2255 N N . CYS A 1 305 ? -13.408 11.968 31.583 1.00 91.06 305 CYS A N 1
ATOM 2256 C CA . CYS A 1 305 ? -13.643 11.565 30.195 1.00 91.06 305 CYS A CA 1
ATOM 2257 C C . CYS A 1 305 ? -12.529 12.092 29.281 1.00 91.06 305 CYS A C 1
ATOM 2259 O O . CYS A 1 305 ? -12.758 13.017 28.506 1.00 91.06 305 CYS A O 1
ATOM 2261 N N . PRO A 1 306 ? -11.289 11.573 29.402 1.00 91.56 306 PRO A N 1
ATOM 2262 C CA . PRO A 1 306 ? -10.189 12.038 28.573 1.00 91.56 306 PRO A CA 1
ATOM 2263 C C . PRO A 1 306 ? -10.333 11.505 27.144 1.00 91.56 306 PRO A C 1
ATOM 2265 O O . PRO A 1 306 ? -10.435 10.294 26.924 1.00 91.56 306 PRO A O 1
ATOM 2268 N N . LEU A 1 307 ? -10.281 12.414 26.173 1.00 92.44 307 LEU A N 1
ATOM 2269 C CA . LEU A 1 307 ? -10.130 12.066 24.765 1.00 92.44 307 LEU A CA 1
ATOM 2270 C C . LEU A 1 307 ? -8.741 11.461 24.537 1.00 92.44 307 LEU A C 1
ATOM 2272 O O . LEU A 1 307 ? -7.722 12.065 24.872 1.00 92.44 307 LEU A O 1
ATOM 2276 N N . VAL A 1 308 ? -8.706 10.261 23.967 1.00 93.12 308 VAL A N 1
ATOM 2277 C CA . VAL A 1 308 ? -7.473 9.576 23.543 1.00 93.12 308 VAL A CA 1
ATOM 2278 C C . VAL A 1 308 ? -7.296 9.590 22.027 1.00 93.12 308 VAL A C 1
ATOM 2280 O O . VAL A 1 308 ? -6.197 9.348 21.533 1.00 93.12 308 VAL A O 1
ATOM 2283 N N . PHE A 1 309 ? -8.366 9.885 21.291 1.00 94.50 309 PHE A N 1
ATOM 2284 C CA . PHE A 1 309 ? -8.351 10.111 19.854 1.00 94.50 309 PHE A CA 1
ATOM 2285 C C . PHE A 1 309 ? -9.392 11.165 19.499 1.00 94.50 309 PHE A C 1
ATOM 2287 O O . PHE A 1 309 ? -10.480 11.162 20.073 1.00 94.50 309 PHE A O 1
ATOM 2294 N N . ASN A 1 310 ? -9.050 12.043 18.562 1.00 94.56 310 ASN A N 1
ATOM 2295 C CA . ASN A 1 310 ? -9.946 13.051 18.017 1.00 94.56 310 ASN A CA 1
ATOM 2296 C C . ASN A 1 310 ? -9.378 13.558 16.682 1.00 94.56 310 ASN A C 1
ATOM 2298 O O . ASN A 1 310 ? -8.473 14.394 16.677 1.00 94.56 310 ASN A O 1
ATOM 2302 N N . ASN A 1 311 ? -9.813 12.978 15.562 1.00 94.50 311 ASN A N 1
ATOM 2303 C CA . ASN A 1 311 ? -9.327 13.377 14.240 1.00 94.50 311 ASN A CA 1
ATOM 2304 C C . ASN A 1 311 ? -10.314 13.021 13.114 1.00 94.50 311 ASN A C 1
ATOM 2306 O O . ASN A 1 311 ? -11.182 12.161 13.282 1.00 94.50 311 ASN A O 1
ATOM 2310 N N . CYS A 1 312 ? -10.158 13.678 11.964 1.00 91.88 312 CYS A N 1
ATOM 2311 C CA . CYS A 1 312 ? -10.889 13.384 10.733 1.00 91.88 312 CYS A CA 1
ATOM 2312 C C . CYS A 1 312 ? -10.036 12.593 9.747 1.00 91.88 312 CYS A C 1
ATOM 2314 O O . CYS A 1 312 ? -8.805 12.604 9.824 1.00 91.88 312 CYS A O 1
ATOM 2316 N N . MET A 1 313 ? -10.719 11.940 8.808 1.00 84.62 313 MET A N 1
ATOM 2317 C CA . MET A 1 313 ? -10.123 11.429 7.576 1.00 84.62 313 MET A CA 1
ATOM 2318 C C . MET A 1 313 ? -10.453 12.315 6.388 1.00 84.62 313 MET A C 1
ATOM 2320 O O . MET A 1 313 ? -11.641 12.683 6.221 1.00 84.62 313 MET A O 1
#

Foldseek 3Di:
DVVVVVVVVVVVVCCVDPVVVVVVVVVVVVVVVVVVVVVVVVVVVVLLVQQQAWQKKWKKAALQPRDIFIDTRDRDQLCRVQVRLVVDPAAMATFKMKTQWKKWWKAFPQAAIFIAIGNDLVRRQVRNCVVLVVVPGDIDIDSVRMDGYGSVVVDDPVSCVVCVVVCVVVVRGHDIDMGTDFQNRLLRRHHSVQNDHAPDADPPPRNRPRYGFKKKWWKAFFAPQQIFIGIGSHQSSRQVVNQVVSPDPRIHTQDMDTAQKKKWKWWAAADVHSTIDMFMAIGSDQVRGVCRRQVVCVVVVTPDTDIPDTGHD

Sequence (313 aa):
MQQDAQNVNNYVQWQQSQQASSYVYTEEDYIADQIARNIAVARNAQLRKDAKRDWWGSLVVNTEDGSWHVHLNDETKDDALTNAMKACKGVCYPIVTFANTCVAPAYSGQGGMFLGHGGSKQEAGAAAKAACSAAGGDCTSPPEQAFCTGWKHGYKAAERFIQRVSLNVLGKVADPRFEPFPGAAEFIAKPLEKRGVSTGTAKDGRAAANMAQAWSAIAAGSAPKAYAIHLGVNEQDARDTAAKQCGSGDCKVVAAFTLGQCAAVVRSRGKGSEVVQTFAGVAKTLPEAEEAAVSDCVDSGARYCPLVFNNCM

Secondary structure (DSSP, 8-state):
-HHHHHHHHHHHHHHHSHHHHHHHHHHHHHHHHHHHHHHHHHHHHHHHHHHTS--EEEEEEETTT--EEEEEEESSHHHHHHHHHHHS-SSEEEEEEEESSEEEEEEETTS-EEEEEESSHHHHHHHHHHHHHHTTS-EE--GGG-EE-SHHHHS-HHHHHHHHHHHHHTT-SPPPEEEEPTTHHHHHHS-GGGT-----B--S--S-TTBBPPEEEEEE-SSTT-EEEEEESSHHHHHHHHHHHT-STT-EEEEEEETT-EEEEEEEE-TT-SPEEEEEEEESSHHHHHHHHHHHHHHTT-S---EEEEEE-

Mean predicted aligned error: 10.91 Å